Protein AF-A0AB35B7F0-F1 (afdb_monomer)

Secondary structure (DSSP, 8-state):
-PPPPPPHHHHHHHHHHGGGS-EEEEEEEEEE-TTSPEEEEEEEEEEETTTEEEEEETTEEEEEEETTEEEEEETTEEEEE-TT----GGG-S--GGGSSSSTTSHHHHH---PPPEEEEEEEETTEEEEEEEE--STTPPPEEEEEETTT--EEEEEEETTTEEEEEEEEEESPPPPGGGG---SPPPP--TT--S-HHHHHHHHHS-----S--TT---EEEEEEETTTTEEEEEE-STT--EEEEEETTS---HHHHHHTTT--EEEEEE-SSEEEEEEESSPPPHHHHHHHHHHH---

Radius of gyration: 20.49 Å; Cα contacts (8 Å, |Δi|>4): 599; chains: 1; bounding box: 50×52×57 Å

Solvent-accessible surface area (backbone atoms only — not comparable to full-atom values): 16906 Å² total; per-residue (Å²): 130,82,82,84,80,79,55,68,68,57,49,52,52,33,15,43,58,27,34,60,40,24,36,35,31,32,35,41,39,40,35,52,44,94,91,66,47,77,49,70,53,55,34,43,40,39,37,29,50,71,64,24,29,31,33,25,45,92,91,38,75,26,37,35,18,46,67,84,46,24,36,36,38,54,99,84,37,40,25,69,48,61,67,85,63,78,86,43,81,65,44,58,96,71,48,76,66,36,37,30,27,53,95,61,12,49,64,64,59,58,72,55,98,44,76,67,42,76,80,50,74,51,72,51,55,91,37,53,20,40,33,34,37,39,44,75,54,93,90,44,59,48,31,37,37,24,30,30,71,89,50,25,25,49,41,32,39,34,28,57,79,75,33,36,36,36,38,45,32,78,59,46,71,72,59,86,72,64,72,71,72,41,56,80,91,66,87,64,37,84,59,64,88,80,68,68,68,57,70,64,60,52,48,54,61,66,67,46,90,75,80,55,59,74,47,52,100,75,48,85,42,73,44,80,74,50,66,38,83,91,72,64,29,37,28,29,35,31,65,34,84,74,56,30,35,42,36,36,31,45,72,91,63,75,83,54,75,76,47,67,64,68,46,46,82,34,82,31,71,53,73,52,71,64,101,61,35,34,37,36,42,30,23,57,59,83,75,56,68,70,57,52,51,50,30,54,57,42,36,64,71,133

Structure (mmCIF, N/CA/C/O backbone):
data_AF-A0AB35B7F0-F1
#
_entry.id   AF-A0AB35B7F0-F1
#
loop_
_atom_site.group_PDB
_atom_site.id
_atom_site.type_symbol
_atom_site.label_atom_id
_atom_site.label_alt_id
_atom_site.label_comp_id
_atom_site.label_asym_id
_atom_site.label_entity_id
_atom_site.label_seq_id
_atom_site.pdbx_PDB_ins_code
_atom_site.Cartn_x
_atom_site.Cartn_y
_atom_site.Cartn_z
_atom_site.occupancy
_atom_site.B_iso_or_equiv
_atom_site.auth_seq_id
_atom_site.auth_comp_id
_atom_site.auth_asym_id
_atom_site.auth_atom_id
_atom_site.pdbx_PDB_model_num
ATOM 1 N N . MET A 1 1 ? -19.574 27.292 10.081 1.00 41.78 1 MET A N 1
ATOM 2 C CA . MET A 1 1 ? -18.160 27.454 9.684 1.00 41.78 1 MET A CA 1
ATOM 3 C C . MET A 1 1 ? -18.002 26.814 8.323 1.00 41.78 1 MET A C 1
ATOM 5 O O . MET A 1 1 ? -18.550 25.731 8.144 1.00 41.78 1 MET A O 1
ATOM 9 N N . ALA A 1 2 ? -17.344 27.477 7.371 1.00 49.06 2 ALA A N 1
ATOM 10 C CA . ALA A 1 2 ? -16.958 26.808 6.132 1.00 49.06 2 ALA A CA 1
ATOM 11 C C . ALA A 1 2 ? -16.026 25.628 6.480 1.00 49.06 2 ALA A C 1
ATOM 13 O O . ALA A 1 2 ? -15.247 25.760 7.428 1.00 49.06 2 ALA A O 1
ATOM 14 N N . PRO A 1 3 ? -16.144 24.472 5.808 1.00 58.72 3 PRO A N 1
ATOM 15 C CA . PRO A 1 3 ? -15.220 23.368 6.029 1.00 58.72 3 PRO A CA 1
ATOM 16 C C . PRO A 1 3 ? -13.801 23.827 5.676 1.00 58.72 3 PRO A C 1
ATOM 18 O O . PRO A 1 3 ? -13.590 24.424 4.625 1.00 58.72 3 PRO A O 1
ATOM 21 N N . HIS A 1 4 ? -12.853 23.588 6.580 1.00 77.19 4 HIS A N 1
ATOM 22 C CA . HIS A 1 4 ? -11.436 23.830 6.335 1.00 77.19 4 HIS A CA 1
ATOM 23 C C . HIS A 1 4 ? -10.959 22.891 5.218 1.00 77.19 4 HIS A C 1
ATOM 25 O O . HIS A 1 4 ? -11.109 21.669 5.332 1.00 77.19 4 HIS A O 1
ATOM 31 N N . GLU A 1 5 ? -10.419 23.449 4.138 1.00 82.00 5 GLU A N 1
ATOM 32 C CA . GLU A 1 5 ? -9.714 22.680 3.112 1.00 82.00 5 GLU A CA 1
ATOM 33 C C . GLU A 1 5 ? -8.256 22.517 3.559 1.00 82.00 5 GLU A C 1
ATOM 35 O O . GLU A 1 5 ? -7.593 23.529 3.786 1.00 82.00 5 GLU A O 1
ATOM 40 N N . PRO A 1 6 ? -7.768 21.280 3.767 1.00 83.62 6 PRO A N 1
ATOM 41 C CA . PRO A 1 6 ? -6.428 21.062 4.283 1.00 83.62 6 PRO A CA 1
ATOM 42 C C . PRO A 1 6 ? -5.386 21.319 3.198 1.00 83.62 6 PRO A C 1
ATOM 44 O O . PRO A 1 6 ? -5.609 21.031 2.018 1.00 83.62 6 PRO A O 1
ATOM 47 N N . ILE A 1 7 ? -4.219 21.806 3.608 1.00 87.69 7 ILE A N 1
ATOM 48 C CA . ILE A 1 7 ? -3.049 21.856 2.726 1.00 87.69 7 ILE A CA 1
ATOM 49 C C . ILE A 1 7 ? -2.336 20.497 2.702 1.00 87.69 7 ILE A C 1
ATOM 51 O O . ILE A 1 7 ? -2.536 19.652 3.575 1.00 87.69 7 ILE A O 1
ATOM 55 N N . TRP A 1 8 ? -1.467 20.278 1.710 1.00 86.50 8 TRP A N 1
ATOM 56 C CA . TRP A 1 8 ? -0.786 18.987 1.545 1.00 86.50 8 TRP A CA 1
ATOM 57 C C . TRP A 1 8 ? -0.002 18.548 2.780 1.00 86.50 8 TRP A C 1
ATOM 59 O O . TRP A 1 8 ? -0.116 17.402 3.201 1.00 86.50 8 TRP A O 1
ATOM 69 N N . GLN A 1 9 ? 0.742 19.477 3.384 1.00 87.38 9 GLN A N 1
ATOM 70 C CA . GLN A 1 9 ? 1.538 19.190 4.572 1.00 87.38 9 GLN A CA 1
ATOM 71 C C . GLN A 1 9 ? 0.662 18.698 5.731 1.00 87.38 9 GLN A C 1
ATOM 73 O O . GLN A 1 9 ? 1.008 17.721 6.382 1.00 87.38 9 GLN A O 1
ATOM 78 N N . GLU A 1 10 ? -0.510 19.305 5.941 1.00 89.81 10 GLU A N 1
ATOM 79 C CA . GLU A 1 10 ? -1.449 18.872 6.983 1.00 89.81 10 GLU A CA 1
ATOM 80 C C . GLU A 1 10 ? -1.976 17.458 6.718 1.00 89.81 10 GLU A C 1
ATOM 82 O O . GLU A 1 10 ? -2.075 16.655 7.643 1.00 89.81 10 GLU A O 1
ATOM 87 N N . LEU A 1 11 ? -2.275 17.125 5.456 1.00 90.62 11 LEU A N 1
ATOM 88 C CA . LEU A 1 11 ? -2.676 15.768 5.075 1.00 90.62 11 LEU A CA 1
ATOM 89 C C . LEU A 1 11 ? -1.554 14.758 5.322 1.00 90.62 11 LEU A C 1
ATOM 91 O O . LEU A 1 11 ? -1.825 13.668 5.820 1.00 90.62 11 LEU A O 1
ATOM 95 N N . GLN A 1 12 ? -0.308 15.106 4.998 1.00 89.31 12 GLN A N 1
ATOM 96 C CA . GLN A 1 12 ? 0.852 14.247 5.238 1.00 89.31 12 GLN A CA 1
ATOM 97 C C . GLN A 1 12 ? 1.106 14.038 6.733 1.00 89.31 12 GLN A C 1
ATOM 99 O O . GLN A 1 12 ? 1.345 12.905 7.146 1.00 89.31 12 GLN A O 1
ATOM 104 N N . ASP A 1 13 ? 1.010 15.095 7.540 1.00 90.88 13 ASP A N 1
ATOM 105 C CA . ASP A 1 13 ? 1.229 15.038 8.985 1.00 90.88 13 ASP A CA 1
ATOM 106 C C . ASP A 1 13 ? 0.137 14.211 9.678 1.00 90.88 13 ASP A C 1
ATOM 108 O O . ASP A 1 13 ? 0.442 13.306 10.461 1.00 90.88 13 ASP A O 1
ATOM 112 N N . LEU A 1 14 ? -1.137 14.453 9.338 1.00 93.44 14 LEU A N 1
ATOM 113 C CA . LEU A 1 14 ? -2.266 13.663 9.838 1.00 93.44 14 LEU A CA 1
ATOM 114 C C . LEU A 1 14 ? -2.149 12.201 9.404 1.00 93.44 14 LEU A C 1
ATOM 116 O O . LEU A 1 14 ? -2.300 11.291 10.218 1.00 93.44 14 LEU A O 1
ATOM 120 N N . HIS A 1 15 ? -1.834 11.963 8.131 1.00 94.62 15 HIS A N 1
ATOM 121 C CA . HIS A 1 15 ? -1.635 10.612 7.631 1.00 94.62 15 HIS A CA 1
ATOM 122 C C . HIS A 1 15 ? -0.479 9.912 8.341 1.00 94.62 15 HIS A C 1
ATOM 124 O O . HIS A 1 15 ? -0.624 8.755 8.725 1.00 94.62 15 HIS A O 1
ATOM 130 N N . GLY A 1 16 ? 0.638 10.600 8.576 1.00 92.19 16 GLY A N 1
ATOM 131 C CA . GLY A 1 16 ? 1.759 10.090 9.360 1.00 92.19 16 GLY A CA 1
ATOM 132 C C . GLY A 1 16 ? 1.330 9.669 10.764 1.00 92.19 16 GLY A C 1
ATOM 133 O O . GLY A 1 16 ? 1.601 8.541 11.161 1.00 92.19 16 GLY A O 1
ATOM 134 N N . ALA A 1 17 ? 0.581 10.522 11.469 1.00 94.12 17 ALA A N 1
ATOM 135 C CA . ALA A 1 17 ? 0.076 10.241 12.816 1.00 94.12 17 ALA A CA 1
ATOM 136 C C . ALA A 1 17 ? -0.875 9.032 12.882 1.00 94.12 17 ALA A C 1
ATOM 138 O O . ALA A 1 17 ? -1.002 8.399 13.933 1.00 94.12 17 ALA A O 1
ATOM 139 N N . SER A 1 18 ? -1.517 8.667 11.766 1.00 95.38 18 SER A N 1
ATOM 140 C CA . SER A 1 18 ? -2.408 7.505 11.721 1.00 95.38 18 SER A CA 1
ATOM 141 C C . SER A 1 18 ? -1.703 6.165 12.001 1.00 95.38 18 SER A C 1
ATOM 143 O O . SER A 1 18 ? -2.372 5.202 12.376 1.00 95.38 18 SER A O 1
ATOM 145 N N . SER A 1 19 ? -0.364 6.095 11.913 1.00 93.00 19 SER A N 1
ATOM 146 C CA . SER A 1 19 ? 0.419 4.893 12.262 1.00 93.00 19 SER A CA 1
ATOM 147 C C . SER A 1 19 ? 0.311 4.479 13.732 1.00 93.00 19 SER A C 1
ATOM 149 O O . SER A 1 19 ? 0.623 3.341 14.068 1.00 93.00 19 SER A O 1
ATOM 151 N N . GLU A 1 20 ? -0.150 5.374 14.605 1.00 94.06 20 GLU A N 1
ATOM 152 C CA . GLU A 1 20 ? -0.266 5.122 16.046 1.00 94.06 20 GLU A CA 1
ATOM 153 C C . GLU A 1 20 ? -1.691 4.752 16.477 1.00 94.06 20 GLU A C 1
ATOM 155 O O . GLU A 1 20 ? -1.998 4.655 17.665 1.00 94.06 20 GLU A O 1
ATOM 160 N N . LEU A 1 21 ? -2.599 4.550 15.524 1.00 95.25 21 LEU A N 1
ATOM 161 C CA . LEU A 1 21 ? -3.995 4.250 15.817 1.00 95.25 21 LEU A CA 1
ATOM 162 C C . LEU A 1 21 ? -4.229 2.752 15.973 1.00 95.25 21 LEU A C 1
ATOM 164 O O . LEU A 1 21 ? -3.723 1.941 15.202 1.00 95.25 21 LEU A O 1
ATOM 168 N N . TYR A 1 22 ? -5.114 2.377 16.895 1.00 97.31 22 TYR A N 1
ATOM 169 C CA . TYR A 1 22 ? -5.779 1.082 16.790 1.00 97.31 22 TYR A CA 1
ATOM 170 C C . TYR A 1 22 ? -6.859 1.159 15.717 1.00 97.31 22 TYR A C 1
ATOM 172 O O . TYR A 1 22 ? -7.750 2.008 15.799 1.00 97.31 22 TYR A O 1
ATOM 180 N N . VAL A 1 23 ? -6.782 0.286 14.715 1.00 97.19 23 VAL A N 1
ATOM 181 C CA . VAL A 1 23 ? -7.745 0.241 13.610 1.00 97.19 23 VAL A CA 1
ATOM 182 C C . VAL A 1 23 ? -8.092 -1.204 13.306 1.00 97.19 23 VAL A C 1
ATOM 184 O O . VAL A 1 23 ? -7.214 -2.053 13.204 1.00 97.19 23 VAL A O 1
ATOM 187 N N . SER A 1 24 ? -9.371 -1.502 13.128 1.00 97.88 24 SER A N 1
ATOM 188 C CA . SER A 1 24 ? -9.808 -2.776 12.563 1.00 97.88 24 SER A CA 1
ATOM 189 C C . SER A 1 24 ? -10.882 -2.544 11.521 1.00 97.88 24 SER A C 1
ATOM 191 O O . SER A 1 24 ? -11.630 -1.571 11.608 1.00 97.88 24 SER A O 1
ATOM 193 N N . GLY A 1 25 ? -10.955 -3.415 10.526 1.00 97.44 25 GLY A N 1
ATOM 194 C CA . GLY A 1 25 ? -11.984 -3.294 9.512 1.00 97.44 25 GLY A CA 1
ATOM 195 C C . GLY A 1 25 ? -11.787 -4.219 8.334 1.00 97.44 25 GLY A C 1
ATOM 196 O O . GLY A 1 25 ? -11.069 -5.223 8.389 1.00 97.44 25 GLY A O 1
ATOM 197 N N . VAL A 1 26 ? -12.470 -3.848 7.263 1.00 98.12 26 VAL A N 1
ATOM 198 C CA . VAL A 1 26 ? -12.525 -4.569 6.004 1.00 98.12 26 VAL A CA 1
ATOM 199 C C . VAL A 1 26 ? -12.031 -3.647 4.894 1.00 98.12 26 VAL A C 1
ATOM 201 O O . VAL A 1 26 ? -12.305 -2.452 4.910 1.00 98.12 26 VAL A O 1
ATOM 204 N N . MET A 1 27 ? -11.298 -4.176 3.921 1.00 98.12 27 MET A N 1
ATOM 205 C CA . MET A 1 27 ? -10.910 -3.431 2.725 1.00 98.12 27 MET A CA 1
ATOM 206 C C . MET A 1 27 ? -11.256 -4.245 1.489 1.00 98.12 27 MET A C 1
ATOM 208 O O . MET A 1 27 ? -10.696 -5.322 1.278 1.00 98.12 27 MET A O 1
ATOM 212 N N . ASP A 1 28 ? -12.134 -3.706 0.654 1.00 97.38 28 ASP A N 1
ATOM 213 C CA . ASP A 1 28 ? -12.380 -4.266 -0.668 1.00 97.38 28 ASP A CA 1
ATOM 214 C C . ASP A 1 28 ? -11.381 -3.699 -1.664 1.00 97.38 28 ASP A C 1
ATOM 216 O O . ASP A 1 28 ? -10.969 -2.540 -1.560 1.00 97.38 28 ASP A O 1
ATOM 220 N N . HIS A 1 29 ? -11.009 -4.511 -2.646 1.00 93.12 29 HIS A N 1
ATOM 221 C CA . HIS A 1 29 ? -10.190 -4.081 -3.766 1.00 93.12 29 HIS A CA 1
ATOM 222 C C . HIS A 1 29 ? -10.680 -4.673 -5.082 1.00 93.12 29 HIS A C 1
ATOM 224 O O . HIS A 1 29 ? -11.267 -5.754 -5.125 1.00 93.12 29 HIS A O 1
ATOM 230 N N . GLN A 1 30 ? -10.380 -3.949 -6.151 1.00 90.69 30 GLN A N 1
ATOM 231 C CA . GLN A 1 30 ? -10.566 -4.351 -7.533 1.00 90.69 30 GLN A CA 1
ATOM 232 C C . GLN A 1 30 ? -9.320 -3.963 -8.318 1.00 90.69 30 GLN A C 1
ATOM 234 O O . GLN A 1 30 ? -8.850 -2.828 -8.229 1.00 90.69 30 GLN A O 1
ATOM 239 N N . TYR A 1 31 ? -8.793 -4.906 -9.085 1.00 84.19 31 TYR A N 1
ATOM 240 C CA . TYR A 1 31 ? -7.620 -4.737 -9.919 1.00 84.19 31 TYR A CA 1
ATOM 241 C C . TYR A 1 31 ? -7.852 -5.352 -11.297 1.00 84.19 31 TYR A C 1
ATOM 243 O O . TYR A 1 31 ? -8.148 -6.537 -11.424 1.00 84.19 31 TYR A O 1
ATOM 251 N N . ILE A 1 32 ? -7.690 -4.551 -12.344 1.00 76.56 32 ILE A N 1
ATOM 252 C CA . ILE A 1 32 ? -7.753 -5.018 -13.727 1.00 76.56 32 ILE A CA 1
ATOM 253 C C . ILE A 1 32 ? -6.364 -5.524 -14.123 1.00 76.56 32 ILE A C 1
ATOM 255 O O . ILE A 1 32 ? -5.412 -4.747 -14.249 1.00 76.56 32 ILE A O 1
ATOM 259 N N . ARG A 1 33 ? -6.255 -6.836 -14.331 1.00 68.00 33 ARG A N 1
ATOM 260 C CA . ARG A 1 33 ? -5.037 -7.508 -14.792 1.00 68.00 33 ARG A CA 1
ATOM 261 C C . ARG A 1 33 ? -4.731 -7.155 -16.250 1.00 68.00 33 ARG A C 1
ATOM 263 O O . ARG A 1 33 ? -5.545 -6.569 -16.964 1.00 68.00 33 ARG A O 1
ATOM 270 N N . HIS A 1 34 ? -3.531 -7.506 -16.707 1.00 58.91 34 HIS A N 1
ATOM 271 C CA . HIS A 1 34 ? -3.097 -7.209 -18.074 1.00 58.91 34 HIS A CA 1
ATOM 272 C C . HIS A 1 34 ? -3.967 -7.904 -19.139 1.00 58.91 34 HIS A C 1
ATOM 274 O O . HIS A 1 34 ? -4.340 -7.286 -20.135 1.00 58.91 34 HIS A O 1
ATOM 280 N N . ASP A 1 35 ? -4.386 -9.145 -18.881 1.00 66.19 35 ASP A N 1
ATOM 281 C CA . ASP A 1 35 ? -5.336 -9.909 -19.707 1.00 66.19 35 ASP A CA 1
ATOM 282 C C . ASP A 1 35 ? -6.781 -9.366 -19.651 1.00 66.19 35 ASP A C 1
ATOM 284 O O . ASP A 1 35 ? -7.697 -9.960 -20.219 1.00 66.19 35 ASP A O 1
ATOM 288 N N . ARG A 1 36 ? -6.983 -8.220 -18.983 1.00 73.06 36 ARG A N 1
ATOM 289 C CA . ARG A 1 36 ? -8.268 -7.562 -18.713 1.00 73.06 36 ARG A CA 1
ATOM 290 C C . ARG A 1 36 ? -9.205 -8.364 -17.818 1.00 73.06 36 ARG A C 1
ATOM 292 O O . ARG A 1 36 ? -10.363 -7.973 -17.667 1.00 73.06 36 ARG A O 1
ATOM 299 N N . SER A 1 37 ? -8.729 -9.446 -17.207 1.00 72.56 37 SER A N 1
ATOM 300 C CA . SER A 1 37 ? -9.479 -10.108 -16.151 1.00 72.56 37 SER A CA 1
ATOM 301 C C . SER A 1 37 ? -9.502 -9.235 -14.895 1.00 72.56 37 SER A C 1
ATOM 303 O O . SER A 1 37 ? -8.597 -8.435 -14.633 1.00 72.56 37 SER A O 1
ATOM 305 N N . LEU A 1 38 ? -10.586 -9.356 -14.136 1.00 81.38 38 LEU A N 1
ATOM 306 C CA . LEU A 1 38 ? -10.773 -8.642 -12.883 1.00 81.38 38 LEU A CA 1
ATOM 307 C C . LEU A 1 38 ? -10.299 -9.529 -11.729 1.00 81.38 38 LEU A C 1
ATOM 309 O O . LEU A 1 38 ? -10.799 -10.637 -11.554 1.00 81.38 38 LEU A O 1
ATOM 313 N N . ASP A 1 39 ? -9.351 -9.029 -10.941 1.00 79.81 39 ASP A N 1
ATOM 314 C CA . ASP A 1 39 ? -9.034 -9.546 -9.612 1.00 79.81 39 ASP A CA 1
ATOM 315 C C . ASP A 1 39 ? -9.745 -8.687 -8.580 1.00 79.81 39 ASP A C 1
ATOM 317 O O . ASP A 1 39 ? -9.474 -7.493 -8.455 1.00 79.81 39 ASP A O 1
ATOM 321 N N . GLU A 1 40 ? -10.666 -9.289 -7.848 1.00 89.12 40 GLU A N 1
ATOM 322 C CA . GLU A 1 40 ? -11.359 -8.626 -6.762 1.00 89.12 40 GLU A CA 1
ATOM 323 C C . GLU A 1 40 ? -11.288 -9.461 -5.494 1.00 89.12 40 GLU A C 1
ATOM 325 O O . GLU A 1 40 ? -11.163 -10.692 -5.504 1.00 89.12 40 GLU A O 1
ATOM 330 N N . GLY A 1 41 ? -11.356 -8.778 -4.363 1.00 91.12 41 GLY A N 1
ATOM 331 C CA . GLY A 1 41 ? -11.363 -9.465 -3.094 1.00 91.12 41 GLY A CA 1
ATOM 332 C C . GLY A 1 41 ? -11.451 -8.536 -1.909 1.00 91.12 41 GLY A C 1
ATOM 333 O O . GLY A 1 41 ? -11.438 -7.310 -2.017 1.00 91.12 41 GLY A O 1
ATOM 334 N N . THR A 1 42 ? -11.483 -9.176 -0.752 1.00 96.81 42 THR A N 1
ATOM 335 C CA . THR A 1 42 ? -11.708 -8.517 0.522 1.00 96.81 42 THR A CA 1
ATOM 336 C C . THR A 1 42 ? -10.621 -8.923 1.502 1.00 96.81 42 THR A C 1
ATOM 338 O O . THR A 1 42 ? -10.309 -10.108 1.654 1.00 96.81 42 THR A O 1
ATOM 341 N N . TRP A 1 43 ? -10.067 -7.927 2.179 1.00 97.69 43 TRP A N 1
ATOM 342 C CA . TRP A 1 43 ? -9.159 -8.087 3.303 1.00 97.69 43 TRP A CA 1
ATOM 343 C C . TRP A 1 43 ? -9.904 -7.819 4.598 1.00 97.69 43 TRP A C 1
ATOM 345 O O . TRP A 1 43 ? -10.652 -6.848 4.679 1.00 97.69 43 TRP A O 1
ATOM 355 N N . THR A 1 44 ? -9.650 -8.616 5.626 1.00 98.19 44 THR A N 1
ATOM 356 C CA . THR A 1 44 ? -9.922 -8.230 7.013 1.00 98.19 44 THR A CA 1
ATOM 357 C C . THR A 1 44 ? -8.601 -7.852 7.657 1.00 98.19 44 THR A C 1
ATOM 359 O O . THR A 1 44 ? -7.565 -8.465 7.384 1.00 98.19 44 THR A O 1
ATOM 362 N N . PHE A 1 45 ? -8.600 -6.813 8.484 1.00 97.62 45 PHE A N 1
ATOM 363 C CA . PHE A 1 45 ? -7.367 -6.375 9.116 1.00 97.62 45 PHE A CA 1
ATOM 364 C C . PHE A 1 45 ? -7.569 -5.818 10.514 1.00 97.62 45 PHE A C 1
ATOM 366 O O . PHE A 1 45 ? -8.640 -5.338 10.889 1.00 97.62 45 PHE A O 1
ATOM 373 N N . GLN A 1 46 ? -6.479 -5.883 11.265 1.00 97.75 46 GLN A N 1
ATOM 374 C CA . GLN A 1 46 ? -6.282 -5.241 12.547 1.00 97.75 46 GLN A CA 1
ATOM 375 C C . GLN A 1 46 ? -4.903 -4.590 12.544 1.00 97.75 46 GLN A C 1
ATOM 377 O O . GLN A 1 46 ? -3.922 -5.165 12.065 1.00 97.75 46 GLN A O 1
ATOM 382 N N . HIS A 1 47 ? -4.847 -3.397 13.102 1.00 96.56 47 HIS A N 1
ATOM 383 C CA . HIS A 1 47 ? -3.668 -2.576 13.242 1.00 96.56 47 HIS A CA 1
ATOM 384 C C . HIS A 1 47 ? -3.617 -2.010 14.657 1.00 96.56 47 HIS A C 1
ATOM 386 O O . HIS A 1 47 ? -4.651 -1.672 15.238 1.00 96.56 47 HIS A O 1
ATOM 392 N N . GLY A 1 48 ? -2.413 -1.886 15.194 1.00 95.12 48 GLY A N 1
ATOM 393 C CA . GLY A 1 48 ? -2.156 -1.122 16.401 1.00 95.12 48 GLY A CA 1
ATOM 394 C C . GLY A 1 48 ? -0.797 -0.423 16.344 1.00 95.12 48 GLY A C 1
ATOM 395 O O . GLY A 1 48 ? 0.005 -0.729 15.458 1.00 95.12 48 GLY A O 1
ATOM 396 N N . PRO A 1 49 ? -0.522 0.456 17.328 1.00 92.38 49 PRO A N 1
ATOM 397 C CA . PRO A 1 49 ? 0.764 1.131 17.496 1.00 92.38 49 PRO A CA 1
ATOM 398 C C . PRO A 1 49 ? 1.973 0.200 17.371 1.00 92.38 49 PRO A C 1
ATOM 400 O O . PRO A 1 49 ? 1.853 -1.013 17.589 1.00 92.38 49 PRO A O 1
ATOM 403 N N . ASP A 1 50 ? 3.138 0.782 17.080 1.00 88.12 50 ASP A N 1
ATOM 404 C CA . ASP A 1 50 ? 4.409 0.073 16.867 1.00 88.12 50 ASP A CA 1
ATOM 405 C C . ASP A 1 50 ? 4.387 -0.886 15.663 1.00 88.12 50 ASP A C 1
ATOM 407 O O . ASP A 1 50 ? 5.040 -1.935 15.649 1.00 88.12 50 ASP A O 1
ATOM 411 N N . SER A 1 51 ? 3.632 -0.521 14.617 1.00 85.06 51 SER A N 1
ATOM 412 C CA . SER A 1 51 ? 3.467 -1.325 13.398 1.00 85.06 51 SER A CA 1
ATOM 413 C C . SER A 1 51 ? 2.956 -2.744 13.678 1.00 85.06 51 SER A C 1
ATOM 415 O O . SER A 1 51 ? 3.411 -3.711 13.054 1.00 85.06 51 SER A O 1
ATOM 417 N N . ARG A 1 52 ? 2.021 -2.894 14.622 1.00 93.44 52 ARG A N 1
ATOM 418 C CA . ARG A 1 52 ? 1.339 -4.170 14.855 1.00 93.44 52 ARG A CA 1
ATOM 419 C C . ARG A 1 52 ? 0.296 -4.385 13.778 1.00 93.44 52 ARG A C 1
ATOM 421 O O . ARG A 1 52 ? -0.563 -3.536 13.569 1.00 93.44 52 ARG A O 1
ATOM 428 N N . TRP A 1 53 ? 0.364 -5.526 13.103 1.00 95.06 53 TRP A N 1
ATOM 429 C CA . TRP A 1 53 ? -0.519 -5.839 11.987 1.00 95.06 53 TRP A CA 1
ATOM 430 C C . TRP A 1 53 ? -0.994 -7.277 12.033 1.00 95.06 53 TRP A C 1
ATOM 432 O O . TRP A 1 53 ? -0.224 -8.198 12.295 1.00 95.06 53 TRP A O 1
ATOM 442 N N . ARG A 1 54 ? -2.257 -7.465 11.679 1.00 97.19 54 ARG A N 1
ATOM 443 C CA . ARG A 1 54 ? -2.832 -8.743 11.282 1.00 97.19 54 ARG A CA 1
ATOM 444 C C . ARG A 1 54 ? -3.679 -8.491 10.049 1.00 97.19 54 ARG A C 1
ATOM 446 O O . ARG A 1 54 ? -4.590 -7.672 10.091 1.00 97.19 54 ARG A O 1
ATOM 453 N N . ILE A 1 55 ? -3.372 -9.175 8.957 1.00 96.88 55 ILE A N 1
ATOM 454 C CA . ILE A 1 55 ? -4.123 -9.087 7.706 1.00 96.88 55 ILE A CA 1
ATOM 455 C C . ILE A 1 55 ? -4.532 -10.490 7.305 1.00 96.88 55 ILE A C 1
ATOM 457 O O . ILE A 1 55 ? -3.704 -11.403 7.273 1.00 96.88 55 ILE A O 1
ATOM 461 N N . GLU A 1 56 ? -5.801 -10.653 6.965 1.00 97.50 56 GLU A N 1
ATOM 462 C CA . GLU A 1 56 ? -6.364 -11.911 6.508 1.00 97.50 56 GLU A CA 1
ATOM 463 C C . GLU A 1 56 ? -7.107 -11.727 5.184 1.00 97.50 56 GLU A C 1
ATOM 465 O O . GLU A 1 56 ? -7.624 -10.656 4.864 1.00 97.50 56 GLU A O 1
ATOM 470 N N . ARG A 1 57 ? -7.171 -12.814 4.418 1.00 92.75 57 ARG A N 1
ATOM 471 C CA . ARG A 1 57 ? -7.982 -12.945 3.205 1.00 92.75 57 ARG A CA 1
ATOM 472 C C . ARG A 1 57 ? -8.662 -14.298 3.263 1.00 92.75 57 ARG A C 1
ATOM 474 O O . ARG A 1 57 ? -8.007 -15.298 3.563 1.00 92.75 57 ARG A O 1
ATOM 481 N N . SER A 1 58 ? -9.970 -14.320 3.023 1.00 89.56 58 SER A N 1
ATOM 482 C CA . SER A 1 58 ? -10.787 -15.542 3.078 1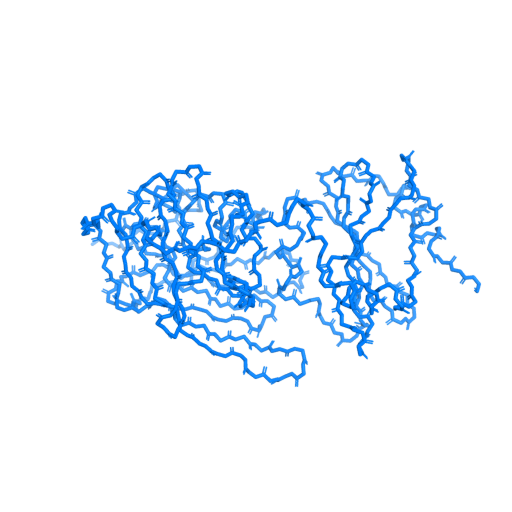.00 89.56 58 SER A CA 1
ATOM 483 C C . SER A 1 58 ? -10.640 -16.325 4.397 1.00 89.56 58 SE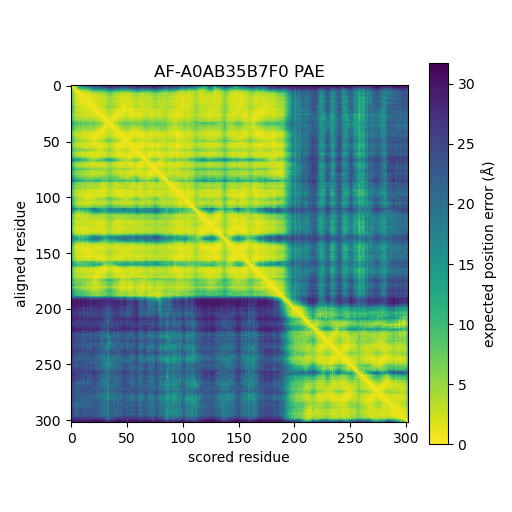R A C 1
ATOM 485 O O . SER A 1 58 ? -10.569 -17.551 4.393 1.00 89.56 58 SER A O 1
ATOM 487 N N . GLY A 1 59 ? -10.548 -15.612 5.529 1.00 90.44 59 GLY A N 1
ATOM 488 C CA . GLY A 1 59 ? -10.411 -16.197 6.873 1.00 90.44 59 GLY A CA 1
ATOM 489 C C . GLY A 1 59 ? -9.029 -16.780 7.198 1.00 90.44 59 GLY A C 1
ATOM 490 O O . GLY A 1 59 ? -8.851 -17.396 8.246 1.00 90.44 59 GLY A O 1
ATOM 491 N N . LEU A 1 60 ? -8.044 -16.610 6.312 1.00 93.88 60 LEU A N 1
ATOM 492 C CA . LEU A 1 60 ? -6.671 -17.062 6.518 1.00 93.88 60 LEU A CA 1
ATOM 493 C C . LEU A 1 60 ? -5.748 -15.869 6.736 1.00 93.88 60 LEU A C 1
ATOM 495 O O . LEU A 1 60 ? -5.709 -14.961 5.905 1.00 93.88 60 LEU A O 1
ATOM 499 N N . VAL A 1 61 ? -4.943 -15.912 7.801 1.00 96.00 61 VAL A N 1
ATOM 500 C CA . VAL A 1 61 ? -3.891 -14.914 8.063 1.00 96.00 61 VAL A CA 1
ATOM 501 C C . VAL A 1 61 ? -2.890 -14.926 6.918 1.00 96.00 61 VAL A C 1
ATOM 503 O O . VAL A 1 61 ? -2.272 -15.959 6.667 1.00 96.00 61 VAL A O 1
ATOM 506 N N . GLN A 1 62 ? -2.742 -13.795 6.239 1.00 91.44 62 GLN A N 1
ATOM 507 C CA . GLN A 1 62 ? -1.805 -13.583 5.135 1.00 91.44 62 GLN A CA 1
ATOM 508 C C . GLN A 1 62 ? -0.535 -12.884 5.609 1.00 91.44 62 GLN A C 1
ATOM 510 O O . GLN A 1 62 ? 0.552 -13.170 5.113 1.00 91.44 62 GLN A O 1
ATOM 515 N N . TYR A 1 63 ? -0.665 -11.998 6.596 1.00 93.38 63 TYR A N 1
ATOM 516 C CA . TYR A 1 63 ? 0.455 -11.273 7.174 1.00 93.38 63 TYR A CA 1
ATOM 517 C C . TYR A 1 63 ? 0.206 -10.963 8.643 1.00 93.38 63 TYR A C 1
ATOM 519 O O . TYR A 1 63 ? -0.915 -10.645 9.048 1.00 93.38 63 TYR A O 1
ATOM 527 N N . LEU A 1 64 ? 1.269 -11.056 9.428 1.00 94.62 64 LEU A N 1
ATOM 528 C CA . LEU A 1 64 ? 1.276 -10.756 10.845 1.00 94.62 64 LEU A CA 1
ATOM 529 C C . LEU A 1 64 ? 2.561 -10.005 11.182 1.00 94.62 64 LEU A C 1
ATOM 531 O O . LEU A 1 64 ? 3.641 -10.426 10.774 1.00 94.62 64 LEU A O 1
ATOM 535 N N . ARG A 1 65 ? 2.465 -8.928 11.954 1.00 90.56 65 ARG A N 1
ATOM 536 C CA . ARG A 1 65 ? 3.626 -8.210 12.477 1.00 90.56 65 ARG A CA 1
ATOM 537 C C . ARG A 1 65 ? 3.405 -7.833 13.928 1.00 90.56 65 ARG A C 1
ATOM 539 O O . ARG A 1 65 ? 2.348 -7.316 14.283 1.00 90.56 65 ARG A O 1
ATOM 546 N N . HIS A 1 66 ? 4.438 -8.043 14.731 1.00 88.06 66 HIS A N 1
ATOM 547 C CA . HIS A 1 66 ? 4.505 -7.584 16.106 1.00 88.06 66 HIS A CA 1
ATOM 548 C C . HIS A 1 66 ? 5.944 -7.161 16.424 1.00 88.06 66 HIS A C 1
ATOM 550 O O . HIS A 1 66 ? 6.854 -7.991 16.493 1.00 88.06 66 HIS A O 1
ATOM 556 N N . GLY A 1 67 ? 6.163 -5.850 16.559 1.00 77.94 67 GLY A N 1
ATOM 557 C CA . GLY A 1 67 ? 7.495 -5.277 16.746 1.00 77.94 67 GLY A CA 1
ATOM 558 C C . GLY A 1 67 ? 8.441 -5.620 15.589 1.00 77.94 67 GLY A C 1
ATOM 559 O O . GLY A 1 67 ? 8.163 -5.314 14.425 1.00 77.94 67 GLY A O 1
ATOM 560 N N . ALA A 1 68 ? 9.564 -6.262 15.921 1.00 74.44 68 ALA A N 1
ATOM 561 C CA . ALA A 1 68 ? 10.598 -6.686 14.973 1.00 74.44 68 ALA A CA 1
ATOM 562 C C . ALA A 1 68 ? 10.343 -8.066 14.336 1.00 74.44 68 ALA A C 1
ATOM 564 O O . ALA A 1 68 ? 11.145 -8.518 13.524 1.00 74.44 68 ALA A O 1
ATOM 565 N N . ALA A 1 69 ? 9.259 -8.754 14.701 1.00 83.31 69 ALA A N 1
ATOM 566 C CA . ALA A 1 69 ? 8.882 -10.022 14.090 1.00 83.31 69 ALA A CA 1
ATOM 567 C C . ALA A 1 69 ? 7.787 -9.793 13.043 1.00 83.31 69 ALA A C 1
ATOM 569 O O . ALA A 1 69 ? 6.755 -9.186 13.341 1.00 83.31 69 ALA A O 1
ATOM 570 N N . ALA A 1 70 ? 7.993 -10.314 11.836 1.00 86.94 70 ALA A N 1
ATOM 571 C CA . ALA A 1 70 ? 6.986 -10.343 10.786 1.00 86.94 70 ALA A CA 1
ATOM 572 C C . ALA A 1 70 ? 6.877 -11.751 10.196 1.00 86.94 70 ALA A C 1
ATOM 574 O O . ALA A 1 70 ? 7.878 -12.437 9.980 1.00 86.94 70 ALA A O 1
ATOM 575 N N . LEU A 1 71 ? 5.645 -12.183 9.945 1.00 89.62 71 LEU A N 1
ATOM 576 C CA . LEU A 1 71 ? 5.320 -13.448 9.309 1.00 89.62 71 LEU A CA 1
ATOM 577 C C . LEU A 1 71 ? 4.420 -13.193 8.104 1.00 89.62 71 LEU A C 1
ATOM 579 O O . LEU A 1 71 ? 3.498 -12.380 8.170 1.00 89.62 71 LEU A O 1
ATOM 583 N N . ALA A 1 72 ? 4.629 -13.947 7.034 1.00 87.62 72 ALA A N 1
ATOM 584 C CA . ALA A 1 72 ? 3.785 -13.908 5.848 1.00 87.62 72 ALA A CA 1
ATOM 585 C C . ALA A 1 72 ? 3.398 -15.314 5.400 1.00 87.62 72 ALA A C 1
ATOM 587 O O . ALA A 1 72 ? 4.133 -16.274 5.646 1.00 87.62 72 ALA A O 1
ATOM 588 N N . ARG A 1 73 ? 2.247 -15.431 4.739 1.00 85.06 73 ARG A N 1
ATOM 589 C CA . ARG A 1 73 ? 1.791 -16.686 4.148 1.00 85.06 73 ARG A CA 1
ATOM 590 C C . ARG A 1 73 ? 2.483 -16.945 2.812 1.00 85.06 73 ARG A C 1
ATOM 592 O O . ARG A 1 73 ? 2.563 -16.066 1.962 1.00 85.06 73 ARG A O 1
ATOM 599 N N . PHE A 1 74 ? 2.910 -18.186 2.640 1.00 80.88 74 PHE A N 1
ATOM 600 C CA . PHE A 1 74 ? 3.370 -18.798 1.400 1.00 80.88 74 PHE A CA 1
ATOM 601 C C . PHE A 1 74 ? 2.596 -20.107 1.185 1.00 80.88 74 PHE A C 1
ATOM 603 O O . PHE A 1 74 ? 1.811 -20.517 2.048 1.00 80.88 74 PHE A O 1
ATOM 610 N N . ASP A 1 75 ? 2.824 -20.772 0.052 1.00 75.12 75 ASP A N 1
ATOM 611 C CA . ASP A 1 75 ? 2.112 -22.002 -0.325 1.00 75.12 75 ASP A CA 1
ATOM 612 C C . ASP A 1 75 ? 2.263 -23.136 0.703 1.00 75.12 75 ASP A C 1
ATOM 614 O O . ASP A 1 75 ? 1.348 -23.934 0.892 1.00 75.12 75 ASP A O 1
ATOM 618 N N . ASP A 1 76 ? 3.394 -23.189 1.409 1.00 75.94 76 ASP A N 1
ATOM 619 C CA . ASP A 1 76 ? 3.703 -24.207 2.417 1.00 75.94 76 ASP A CA 1
ATOM 620 C C . ASP A 1 76 ? 3.406 -23.773 3.864 1.00 75.94 76 ASP A C 1
ATOM 622 O O . ASP A 1 76 ? 3.610 -24.552 4.797 1.00 75.94 76 ASP A O 1
ATOM 626 N N . GLY A 1 77 ? 2.905 -22.551 4.075 1.00 83.69 77 GLY A N 1
ATOM 627 C CA . GLY A 1 77 ? 2.496 -22.055 5.389 1.00 83.69 77 GLY A CA 1
ATOM 628 C C . GLY A 1 77 ? 3.010 -20.658 5.734 1.00 83.69 77 GLY A C 1
ATOM 629 O O . GLY A 1 77 ? 3.395 -19.871 4.874 1.00 83.69 77 GLY A O 1
ATOM 630 N N . MET A 1 78 ? 2.964 -20.318 7.026 1.00 88.94 78 MET A N 1
ATOM 631 C CA . MET A 1 78 ? 3.485 -19.040 7.527 1.00 88.94 78 MET A CA 1
ATOM 632 C C . MET A 1 78 ? 5.002 -19.114 7.686 1.00 88.94 78 MET A C 1
ATOM 634 O O . MET A 1 78 ? 5.498 -20.016 8.360 1.00 88.94 78 MET A O 1
ATOM 638 N N . ARG A 1 79 ? 5.729 -18.140 7.140 1.00 84.12 79 ARG A N 1
ATOM 639 C CA . ARG A 1 79 ? 7.191 -18.029 7.248 1.00 84.12 79 ARG A CA 1
ATOM 640 C C . ARG A 1 79 ? 7.597 -16.693 7.847 1.00 84.12 79 ARG A C 1
ATOM 642 O O . ARG A 1 79 ? 6.890 -15.703 7.684 1.00 84.12 79 ARG A O 1
ATOM 649 N N . SER A 1 80 ? 8.765 -16.674 8.487 1.00 84.25 80 SER A N 1
ATOM 650 C CA . SER A 1 80 ? 9.410 -15.428 8.908 1.00 84.25 80 SER A CA 1
ATOM 651 C C . SER A 1 80 ? 9.887 -14.632 7.701 1.00 84.25 80 SER A C 1
ATOM 653 O O . SER A 1 80 ? 10.505 -15.200 6.795 1.00 84.25 80 SER A O 1
ATOM 655 N N . VAL A 1 81 ? 9.599 -13.334 7.713 1.00 74.44 81 VAL A N 1
ATOM 656 C CA . VAL A 1 81 ? 10.012 -12.354 6.704 1.00 74.44 81 VAL A CA 1
ATOM 657 C C . VAL A 1 81 ? 10.642 -11.149 7.395 1.00 74.44 81 VAL A C 1
ATOM 659 O O . VAL A 1 81 ? 10.389 -10.896 8.574 1.00 74.44 81 VAL A O 1
ATOM 662 N N . ALA A 1 82 ? 11.470 -10.399 6.671 1.00 70.69 82 ALA A N 1
ATOM 663 C CA . ALA A 1 82 ? 12.016 -9.160 7.209 1.00 70.69 82 ALA A CA 1
ATOM 664 C C . ALA A 1 82 ? 10.870 -8.145 7.442 1.00 70.69 82 ALA A C 1
ATOM 666 O O . ALA A 1 82 ? 10.014 -8.010 6.567 1.00 70.69 82 ALA A O 1
ATOM 667 N N . PRO A 1 83 ? 10.801 -7.428 8.579 1.00 68.31 83 PRO A N 1
ATOM 668 C CA . PRO A 1 83 ? 9.718 -6.472 8.859 1.00 68.31 83 PRO A CA 1
ATOM 669 C C . PRO A 1 83 ? 9.590 -5.32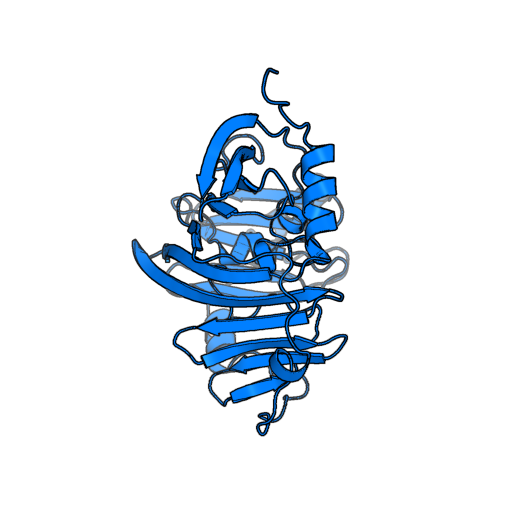8 7.847 1.00 68.31 83 PRO A C 1
ATOM 671 O O . PRO A 1 83 ? 8.505 -4.782 7.650 1.00 68.31 83 PRO A O 1
ATOM 674 N N . GLU A 1 84 ? 10.701 -4.956 7.219 1.00 64.81 84 GLU A N 1
ATOM 675 C CA . GLU A 1 84 ? 10.789 -3.992 6.125 1.00 64.81 84 GLU A CA 1
ATOM 676 C C . GLU A 1 84 ? 10.333 -4.570 4.776 1.00 64.81 84 GLU A C 1
ATOM 678 O O . GLU A 1 84 ? 10.071 -3.821 3.833 1.00 64.81 84 GLU A O 1
ATOM 683 N N . GLN A 1 85 ? 10.206 -5.897 4.666 1.00 61.78 85 GLN A N 1
ATOM 684 C CA . GLN A 1 85 ? 9.716 -6.563 3.468 1.00 61.78 85 GLN A CA 1
ATOM 685 C C . GLN A 1 85 ? 8.192 -6.449 3.392 1.00 61.78 85 GLN A C 1
ATOM 687 O O . GLN A 1 85 ? 7.435 -7.323 3.802 1.00 61.78 85 GLN A O 1
ATOM 692 N N . THR A 1 86 ? 7.737 -5.357 2.794 1.00 53.88 86 THR A N 1
ATOM 693 C CA . THR A 1 86 ? 6.315 -5.077 2.542 1.00 53.88 86 THR A CA 1
ATOM 694 C C . THR A 1 86 ? 5.799 -5.698 1.245 1.00 53.88 86 THR A C 1
ATOM 696 O O . THR A 1 86 ? 4.593 -5.759 1.008 1.00 53.88 86 THR A O 1
ATOM 699 N N . ARG A 1 87 ? 6.717 -6.162 0.390 1.00 57.56 87 ARG A N 1
ATOM 700 C CA . ARG A 1 87 ? 6.449 -6.687 -0.953 1.00 57.56 87 ARG A CA 1
ATOM 701 C C . ARG A 1 87 ? 6.298 -8.204 -0.893 1.00 57.56 87 ARG A C 1
ATOM 703 O O . ARG A 1 87 ? 7.256 -8.950 -1.097 1.00 57.56 87 ARG A O 1
ATOM 710 N N . LEU A 1 88 ? 5.090 -8.648 -0.563 1.00 65.00 88 LEU A N 1
ATOM 711 C CA . LEU A 1 88 ? 4.731 -10.057 -0.423 1.00 65.00 88 LEU A CA 1
ATOM 712 C C . LEU A 1 88 ? 3.607 -10.389 -1.401 1.00 65.00 88 LEU A C 1
ATOM 714 O O . LEU A 1 88 ? 2.617 -9.665 -1.461 1.00 65.00 88 LEU A O 1
ATOM 718 N N . VAL A 1 89 ? 3.735 -11.500 -2.134 1.00 64.44 89 VAL A N 1
ATOM 719 C CA . VAL A 1 89 ? 2.698 -11.965 -3.079 1.00 64.44 89 VAL A CA 1
ATOM 720 C C . VAL A 1 89 ? 1.353 -12.134 -2.371 1.00 64.44 89 VAL A C 1
ATOM 722 O O . VAL A 1 89 ? 0.322 -11.722 -2.893 1.00 64.44 89 VAL A O 1
ATOM 725 N N . ALA A 1 90 ? 1.381 -12.629 -1.131 1.00 70.19 90 ALA A N 1
ATOM 726 C CA . ALA A 1 90 ? 0.210 -12.772 -0.271 1.00 70.19 90 ALA A CA 1
ATOM 727 C C . ALA A 1 90 ? -0.497 -11.451 0.085 1.00 70.19 90 ALA A C 1
ATOM 729 O O . ALA A 1 90 ? -1.551 -11.496 0.708 1.00 70.19 90 ALA A O 1
ATOM 730 N N . LEU A 1 91 ? 0.065 -10.291 -0.274 1.00 78.50 91 LEU A N 1
ATOM 731 C CA . LEU A 1 91 ? -0.483 -8.953 -0.025 1.00 78.50 91 LEU A CA 1
ATOM 732 C C . LEU A 1 91 ? -0.800 -8.178 -1.315 1.00 78.50 91 LEU A C 1
ATOM 734 O O . LEU A 1 91 ? -1.149 -6.998 -1.257 1.00 78.50 91 LEU A O 1
ATOM 738 N N . LEU A 1 92 ? -0.675 -8.827 -2.475 1.00 75.06 92 LEU A N 1
ATOM 739 C CA . LEU A 1 92 ? -1.049 -8.259 -3.767 1.00 75.06 92 LEU A CA 1
ATOM 740 C C . LEU A 1 92 ? -2.566 -8.356 -4.010 1.00 75.06 92 LEU A C 1
ATOM 742 O O . LEU A 1 92 ? -3.225 -9.243 -3.457 1.00 75.06 92 LEU A O 1
ATOM 746 N N . PRO A 1 93 ? -3.126 -7.491 -4.877 1.00 71.94 93 PRO A N 1
ATOM 747 C CA . PRO A 1 93 ? -2.471 -6.376 -5.583 1.00 71.94 93 PRO A CA 1
ATOM 748 C C . PRO A 1 93 ? -2.331 -5.107 -4.724 1.00 71.94 93 PRO A C 1
ATOM 750 O O . PRO A 1 93 ? -1.455 -4.285 -4.972 1.00 71.94 93 PRO A O 1
ATOM 753 N N . ILE A 1 94 ? -3.162 -4.962 -3.693 1.00 85.88 94 ILE A N 1
ATOM 754 C CA . ILE A 1 94 ? -3.120 -3.881 -2.706 1.00 85.88 94 ILE A CA 1
ATOM 755 C C . ILE A 1 94 ? -3.569 -4.443 -1.358 1.00 85.88 94 ILE A C 1
ATOM 757 O O . ILE A 1 94 ? -4.493 -5.256 -1.311 1.00 85.88 94 ILE A O 1
ATOM 761 N N . SER A 1 95 ? -2.946 -4.001 -0.265 1.00 89.69 95 SER A N 1
ATOM 762 C CA . SER A 1 95 ? -3.289 -4.443 1.092 1.00 89.69 95 SER A CA 1
ATOM 763 C C . SER A 1 95 ? -3.494 -3.267 2.055 1.00 89.69 95 SER A C 1
ATOM 765 O O . SER A 1 95 ? -3.034 -2.153 1.775 1.00 89.69 95 SER A O 1
ATOM 767 N N . PRO A 1 96 ? -4.133 -3.502 3.218 1.00 95.31 96 PRO A N 1
ATOM 768 C CA . PRO A 1 96 ? -4.385 -2.458 4.213 1.00 95.31 96 PRO A CA 1
ATOM 769 C C . PRO A 1 96 ? -3.122 -1.769 4.761 1.00 95.31 96 PRO A C 1
ATOM 771 O O . PRO A 1 96 ? -3.210 -0.623 5.194 1.00 95.31 96 PRO A O 1
ATOM 774 N N . LEU A 1 97 ? -1.934 -2.393 4.658 1.00 91.00 97 LEU A N 1
ATOM 775 C CA . LEU A 1 97 ? -0.639 -1.777 5.022 1.00 91.00 97 LEU A CA 1
ATOM 776 C C . LEU A 1 97 ? -0.375 -0.436 4.327 1.00 91.00 97 LEU A C 1
ATOM 778 O O . LEU A 1 97 ? 0.458 0.345 4.780 1.00 91.00 97 LEU A O 1
ATOM 782 N N . ARG A 1 98 ? -1.033 -0.205 3.189 1.00 90.38 98 ARG A N 1
ATOM 783 C CA . ARG A 1 98 ? -0.836 0.957 2.320 1.00 90.38 98 ARG A CA 1
ATOM 784 C C . ARG A 1 98 ? -1.688 2.163 2.724 1.00 90.38 98 ARG A C 1
ATOM 786 O O . ARG A 1 98 ? -1.479 3.242 2.179 1.00 90.38 98 ARG A O 1
ATOM 793 N N . PHE A 1 99 ? -2.655 1.973 3.622 1.00 95.12 99 PHE A N 1
ATOM 794 C CA . PHE A 1 99 ? -3.702 2.953 3.935 1.00 95.12 99 PHE A CA 1
ATOM 795 C C . PHE A 1 99 ? -3.476 3.705 5.251 1.00 95.12 99 PHE A C 1
ATOM 797 O O . PHE A 1 99 ? -4.150 4.701 5.509 1.00 95.12 99 PHE A O 1
ATOM 804 N N . LEU A 1 100 ? -2.524 3.257 6.062 1.00 93.94 100 LEU A N 1
ATOM 805 C CA . LEU A 1 100 ? -2.093 3.924 7.287 1.00 93.94 100 LEU A CA 1
ATOM 806 C C . LEU A 1 100 ? -0.706 4.536 7.083 1.00 93.94 100 LEU A C 1
ATOM 808 O O . LEU A 1 100 ? 0.029 4.144 6.173 1.00 93.94 100 LEU A O 1
ATOM 812 N N . GLY A 1 101 ? -0.378 5.509 7.928 1.00 89.12 101 GLY A N 1
ATOM 813 C CA . GLY A 1 101 ? 0.908 6.193 7.928 1.00 89.12 101 GLY A CA 1
ATOM 814 C C . GLY A 1 101 ? 2.095 5.267 8.174 1.00 89.12 101 GLY A C 1
ATOM 815 O O . GLY A 1 101 ? 1.959 4.116 8.588 1.00 89.12 101 GLY A O 1
ATOM 816 N N . GLY A 1 102 ? 3.289 5.806 7.944 1.00 82.44 102 GLY A N 1
ATOM 817 C CA . GLY A 1 102 ? 4.553 5.108 8.161 1.00 82.44 102 GLY A CA 1
ATOM 818 C C . GLY A 1 102 ? 5.208 4.587 6.874 1.00 82.44 102 GLY A C 1
ATOM 819 O O . GLY A 1 102 ? 4.754 4.885 5.768 1.00 82.44 102 GLY A O 1
ATOM 820 N N . PRO A 1 103 ? 6.299 3.807 6.998 1.00 73.75 103 PRO A N 1
ATOM 821 C CA . PRO A 1 103 ? 7.167 3.442 5.870 1.00 73.75 103 PRO A CA 1
ATOM 822 C C . PRO A 1 103 ? 6.513 2.560 4.803 1.00 73.75 103 PRO A C 1
ATOM 824 O O . PRO A 1 103 ? 7.081 2.354 3.737 1.00 73.75 103 PRO A O 1
ATOM 827 N N . THR A 1 104 ? 5.347 1.987 5.101 1.00 76.62 104 THR A N 1
ATOM 828 C CA . THR A 1 104 ? 4.631 1.079 4.201 1.00 76.62 104 THR A CA 1
ATOM 829 C C . THR A 1 104 ? 3.490 1.772 3.460 1.00 76.62 104 THR A C 1
ATOM 831 O O . THR A 1 104 ? 2.900 1.154 2.576 1.00 76.62 104 THR A O 1
ATOM 834 N N . SER A 1 105 ? 3.189 3.030 3.800 1.00 85.31 105 SER A N 1
ATOM 835 C CA . SER A 1 105 ? 2.100 3.830 3.236 1.00 85.31 105 SER A CA 1
ATOM 836 C C . SER A 1 105 ? 2.220 4.008 1.722 1.00 85.31 105 SER A C 1
ATOM 838 O O . SER A 1 105 ? 3.315 4.151 1.177 1.00 85.31 105 SER A O 1
ATOM 840 N N . ILE A 1 106 ? 1.078 4.098 1.034 1.00 82.31 106 ILE A N 1
ATOM 841 C CA . ILE A 1 106 ? 1.047 4.521 -0.368 1.00 82.31 106 ILE A CA 1
ATOM 842 C C . ILE A 1 106 ? 1.628 5.928 -0.563 1.00 82.31 106 ILE A C 1
ATOM 844 O O . ILE A 1 106 ? 2.244 6.175 -1.591 1.00 82.31 106 ILE A O 1
ATOM 848 N N . LEU A 1 107 ? 1.490 6.840 0.406 1.00 80.94 107 LEU A N 1
ATOM 849 C CA . LEU A 1 107 ? 2.022 8.201 0.283 1.00 80.94 107 LEU A CA 1
ATOM 850 C C . LEU A 1 107 ? 3.543 8.240 0.336 1.00 80.94 107 LEU A C 1
ATOM 852 O O . LEU A 1 107 ? 4.152 9.064 -0.345 1.00 80.94 107 LEU A O 1
ATOM 856 N N . PHE A 1 108 ? 4.144 7.335 1.109 1.00 73.25 108 PHE A N 1
ATOM 857 C CA . PHE A 1 108 ? 5.594 7.183 1.144 1.00 73.25 108 PHE A CA 1
ATOM 858 C C . PHE A 1 108 ? 6.140 6.803 -0.240 1.00 73.25 108 PHE A C 1
ATOM 860 O O . PHE A 1 108 ? 7.170 7.323 -0.658 1.00 73.25 108 PHE A O 1
ATOM 867 N N . ASP A 1 109 ? 5.417 5.956 -0.976 1.00 67.00 109 ASP A N 1
ATOM 868 C CA . ASP A 1 109 ? 5.825 5.521 -2.314 1.00 67.00 109 ASP A CA 1
ATOM 869 C C . ASP A 1 109 ? 5.428 6.509 -3.411 1.00 67.00 109 ASP A C 1
ATOM 871 O O . ASP A 1 109 ? 6.160 6.667 -4.386 1.00 67.00 109 ASP A O 1
ATOM 875 N N . LEU A 1 110 ? 4.287 7.186 -3.257 1.00 69.12 110 LEU A N 1
ATOM 876 C CA . LEU A 1 110 ? 3.824 8.182 -4.217 1.00 69.12 110 LEU A CA 1
ATOM 877 C C . LEU A 1 110 ? 4.706 9.425 -4.237 1.00 69.12 110 LEU A C 1
ATOM 879 O O . LEU A 1 110 ? 4.673 10.089 -5.263 1.00 69.12 110 LEU A O 1
ATOM 883 N N . ASN A 1 111 ? 5.453 9.710 -3.154 1.00 55.88 111 ASN A N 1
ATOM 884 C CA . ASN A 1 111 ? 6.448 10.781 -2.967 1.00 55.88 111 ASN A CA 1
ATOM 885 C C . ASN A 1 111 ? 6.658 11.676 -4.203 1.00 55.88 111 ASN A C 1
ATOM 887 O O . ASN A 1 111 ? 7.673 11.590 -4.897 1.00 55.88 111 ASN A O 1
ATOM 891 N N . THR A 1 112 ? 5.649 12.503 -4.471 1.00 60.19 112 THR A N 1
ATOM 892 C CA . THR A 1 112 ? 5.511 13.288 -5.693 1.00 60.19 112 THR A CA 1
ATOM 893 C C . THR A 1 112 ? 5.650 14.751 -5.324 1.00 60.19 112 THR A C 1
ATOM 895 O O . THR A 1 112 ? 5.026 15.201 -4.365 1.00 60.19 112 THR A O 1
ATOM 898 N N . ASP A 1 113 ? 6.382 15.515 -6.131 1.00 60.53 113 ASP A N 1
ATOM 899 C CA . ASP A 1 113 ? 6.409 16.986 -6.061 1.00 60.53 113 ASP A CA 1
ATOM 900 C C . ASP A 1 113 ? 5.091 17.608 -6.578 1.00 60.53 113 ASP A C 1
ATOM 902 O O . ASP A 1 113 ? 5.022 18.792 -6.897 1.00 60.53 113 ASP A O 1
ATOM 906 N N . ALA A 1 114 ? 4.039 16.796 -6.727 1.00 64.94 114 ALA A N 1
ATOM 907 C CA . ALA A 1 114 ? 2.766 17.229 -7.277 1.00 64.94 114 ALA A CA 1
ATOM 908 C C . ALA A 1 114 ? 1.932 17.888 -6.187 1.00 64.94 114 ALA A C 1
ATOM 910 O O . ALA A 1 114 ? 1.721 17.308 -5.121 1.00 64.94 114 ALA A O 1
ATOM 911 N N . GLU A 1 115 ? 1.397 19.067 -6.490 1.00 74.19 115 GLU A N 1
ATOM 912 C CA . GLU A 1 115 ? 0.429 19.710 -5.616 1.00 74.19 115 GLU A CA 1
ATOM 913 C C . GLU A 1 115 ? -0.894 18.926 -5.640 1.00 74.19 115 GLU A C 1
ATOM 915 O O . GLU A 1 115 ? -1.431 18.636 -6.719 1.00 74.19 115 GLU A O 1
ATOM 920 N N . PRO A 1 116 ? -1.442 18.554 -4.471 1.00 86.62 116 PRO A N 1
ATOM 921 C CA . PRO A 1 116 ? -2.732 17.893 -4.412 1.00 86.62 116 PRO A CA 1
ATOM 922 C C . PRO A 1 116 ? -3.839 18.844 -4.850 1.00 86.62 116 PRO A C 1
ATOM 924 O O . PRO A 1 116 ? -3.887 20.007 -4.458 1.00 86.62 116 PRO A O 1
ATOM 927 N N . THR A 1 117 ? -4.797 18.322 -5.606 1.00 89.75 117 THR A N 1
ATOM 928 C CA . THR A 1 117 ? -6.058 19.020 -5.861 1.00 89.75 117 THR A CA 1
ATOM 929 C C . THR A 1 117 ? -7.133 18.449 -4.948 1.00 89.75 117 THR A C 1
ATOM 931 O O . THR A 1 117 ? -7.481 17.272 -5.063 1.00 89.75 117 THR A O 1
ATOM 934 N N . ILE A 1 118 ? -7.684 19.273 -4.057 1.00 91.19 118 ILE A N 1
ATOM 935 C CA . ILE A 1 118 ? -8.859 18.899 -3.265 1.00 91.19 118 ILE A CA 1
ATOM 936 C C . ILE A 1 118 ? -10.087 18.969 -4.176 1.00 91.19 118 ILE A C 1
ATOM 938 O O . ILE A 1 118 ? -10.416 20.020 -4.718 1.00 91.19 118 ILE A O 1
ATOM 942 N N . LEU A 1 119 ? -10.751 17.833 -4.378 1.00 92.62 119 LEU A N 1
ATOM 943 C CA . LEU A 1 119 ? -11.942 17.729 -5.227 1.00 92.62 119 LEU A CA 1
ATOM 944 C C . LEU A 1 119 ? -13.233 18.013 -4.452 1.00 92.62 119 LEU A C 1
ATOM 946 O O . LEU A 1 119 ? -14.250 18.367 -5.045 1.00 92.62 119 LEU A O 1
ATOM 950 N N . GLY A 1 120 ? -13.203 17.823 -3.132 1.00 93.31 120 GLY A N 1
ATOM 951 C CA . GLY A 1 120 ? -14.351 17.997 -2.253 1.00 93.31 120 GLY A CA 1
ATOM 952 C C . GLY A 1 120 ? -14.310 17.049 -1.061 1.00 93.31 120 GLY A C 1
ATOM 953 O O . GLY A 1 120 ? -13.244 16.623 -0.611 1.00 93.31 120 GLY A O 1
ATOM 954 N N . THR A 1 121 ? -15.489 16.711 -0.542 1.00 95.69 121 THR A N 1
ATOM 955 C CA . THR A 1 121 ? -15.641 15.790 0.589 1.00 95.69 121 THR A CA 1
ATOM 956 C C . THR A 1 121 ? -16.621 14.674 0.267 1.00 95.69 121 THR A C 1
ATOM 958 O O . THR A 1 121 ? -17.656 14.928 -0.345 1.00 95.69 121 THR A O 1
ATOM 961 N N . TH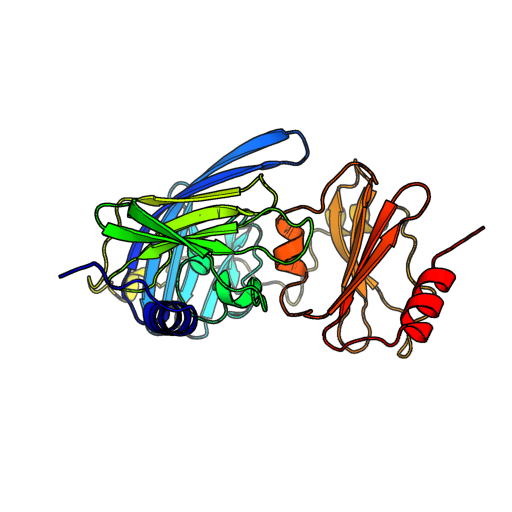R A 1 122 ? -16.350 13.472 0.765 1.00 96.88 122 THR A N 1
ATOM 962 C CA . THR A 1 122 ? -17.224 12.298 0.644 1.00 96.88 122 THR A CA 1
ATOM 963 C C . THR A 1 122 ? -17.424 11.621 2.004 1.00 96.88 122 THR A C 1
ATOM 965 O O . THR A 1 122 ? -16.929 12.095 3.027 1.00 96.88 122 THR A O 1
ATOM 968 N N . THR A 1 123 ? -18.193 10.535 2.048 1.00 97.62 123 THR A N 1
ATOM 969 C CA . THR A 1 123 ? -18.334 9.673 3.228 1.00 97.62 123 THR A CA 1
ATOM 970 C C . THR A 1 123 ? -18.042 8.228 2.845 1.00 97.62 123 THR A C 1
ATOM 972 O O . THR A 1 123 ? -18.687 7.686 1.951 1.00 97.62 123 THR A O 1
ATOM 975 N N . ILE A 1 124 ? -17.085 7.600 3.530 1.00 97.56 124 ILE A N 1
ATOM 976 C CA . ILE A 1 124 ? -16.665 6.208 3.312 1.00 97.56 124 ILE A CA 1
ATOM 977 C C . ILE A 1 124 ? -16.620 5.505 4.665 1.00 97.56 124 ILE A C 1
ATOM 979 O O . ILE A 1 124 ? -16.130 6.071 5.638 1.00 97.56 124 ILE A O 1
ATOM 983 N N . ALA A 1 125 ? -17.176 4.292 4.744 1.00 95.94 125 ALA A N 1
ATOM 984 C CA . ALA A 1 125 ? -17.306 3.537 5.996 1.00 95.94 125 ALA A CA 1
ATOM 985 C C . ALA A 1 125 ? -17.922 4.362 7.153 1.00 95.94 125 ALA A C 1
ATOM 987 O O . ALA A 1 125 ? -17.530 4.227 8.306 1.00 95.94 125 ALA A O 1
ATOM 988 N N . GLY A 1 126 ? -18.868 5.260 6.838 1.00 96.12 126 GLY A N 1
ATOM 989 C CA . GLY A 1 126 ? -19.511 6.149 7.815 1.00 96.12 126 GLY A CA 1
ATOM 990 C C . GLY A 1 126 ? -18.658 7.333 8.285 1.00 96.12 126 GLY A C 1
ATOM 991 O O . GLY A 1 126 ? -19.106 8.095 9.138 1.00 96.12 126 GLY A O 1
ATOM 992 N N . ARG A 1 127 ? -17.458 7.523 7.727 1.00 96.88 127 ARG A N 1
ATOM 993 C CA . ARG A 1 127 ? -16.523 8.586 8.104 1.00 96.88 127 ARG A CA 1
ATOM 994 C C . ARG A 1 127 ? -16.379 9.616 6.990 1.00 96.88 127 ARG A C 1
ATOM 996 O O . ARG A 1 127 ? -16.385 9.267 5.809 1.00 96.88 127 ARG A O 1
ATOM 1003 N N . ARG A 1 128 ? -16.284 10.896 7.355 1.00 97.19 128 ARG A N 1
ATOM 1004 C CA . ARG A 1 128 ? -16.087 11.981 6.384 1.00 97.19 128 ARG A CA 1
ATOM 1005 C C . ARG A 1 128 ? -14.662 11.934 5.855 1.00 97.19 128 ARG A C 1
ATOM 1007 O O . ARG A 1 128 ? -13.730 11.815 6.643 1.00 97.19 128 ARG A O 1
ATOM 1014 N N . ALA A 1 129 ? -14.504 12.105 4.548 1.00 97.31 129 ALA A N 1
ATOM 1015 C CA . ALA A 1 129 ? -13.204 12.092 3.895 1.00 97.31 129 ALA A CA 1
ATOM 1016 C C . ALA A 1 129 ? -13.008 13.310 2.987 1.00 97.31 129 ALA A C 1
ATOM 1018 O O . ALA A 1 129 ? -13.960 13.736 2.329 1.00 97.31 129 ALA A O 1
ATOM 1019 N N . TRP A 1 130 ? -11.789 13.844 2.909 1.00 96.81 130 TRP A N 1
ATOM 1020 C CA . TRP A 1 130 ? -11.385 14.732 1.817 1.00 96.81 130 TRP A CA 1
ATOM 1021 C C . TRP A 1 130 ? -11.021 13.901 0.592 1.00 96.81 130 TRP A C 1
ATOM 1023 O O . TRP A 1 130 ? -10.246 12.955 0.699 1.00 96.81 130 TRP A O 1
ATOM 1033 N N . GLN A 1 131 ? -11.562 14.270 -0.565 1.00 96.19 131 GLN A N 1
ATOM 1034 C CA . GLN A 1 131 ? -11.210 13.656 -1.841 1.00 96.19 131 GLN A CA 1
ATOM 1035 C C . GLN A 1 131 ? -10.056 14.437 -2.454 1.00 96.19 131 GLN A C 1
ATOM 1037 O O . GLN A 1 131 ? -10.185 15.634 -2.718 1.00 96.19 131 GLN A O 1
ATOM 1042 N N . VAL A 1 132 ? -8.937 13.765 -2.677 1.00 93.75 132 VAL A N 1
ATOM 1043 C CA . VAL A 1 132 ? -7.679 14.375 -3.097 1.00 93.75 132 VAL A CA 1
ATOM 1044 C C . VAL A 1 132 ? -7.214 13.719 -4.381 1.00 93.75 132 VAL A C 1
ATOM 1046 O O . VAL A 1 132 ? -7.143 12.498 -4.466 1.00 93.75 132 VAL A O 1
ATOM 1049 N N . ARG A 1 133 ? -6.868 14.523 -5.383 1.00 90.94 133 ARG A N 1
ATOM 1050 C CA . ARG A 1 133 ? -6.251 14.050 -6.620 1.00 90.94 133 ARG A CA 1
ATOM 1051 C C . ARG A 1 133 ? -4.776 14.421 -6.650 1.00 90.94 133 ARG A C 1
ATOM 1053 O O . ARG A 1 133 ? -4.428 15.585 -6.476 1.00 90.94 133 ARG A O 1
ATOM 1060 N N . LEU A 1 134 ? -3.936 13.435 -6.936 1.00 86.00 134 LEU A N 1
ATOM 1061 C CA . LEU A 1 134 ? -2.504 13.573 -7.180 1.00 86.00 134 LEU A CA 1
ATOM 1062 C C . LEU A 1 134 ? -2.212 13.247 -8.646 1.00 86.00 134 LEU A C 1
ATOM 1064 O O . LEU A 1 134 ? -2.666 12.225 -9.157 1.00 86.00 134 LEU A O 1
ATOM 1068 N N . THR A 1 135 ? -1.442 14.099 -9.324 1.00 77.88 135 THR A N 1
ATOM 1069 C CA . THR A 1 135 ? -1.044 13.889 -10.727 1.00 77.88 135 THR A CA 1
ATOM 1070 C C . THR A 1 135 ? 0.477 13.900 -10.823 1.00 77.88 135 THR A C 1
ATOM 1072 O O . THR A 1 135 ? 1.092 14.954 -10.696 1.00 77.88 135 THR A O 1
ATOM 1075 N N . ALA A 1 136 ? 1.092 12.735 -11.039 1.00 64.88 136 ALA A N 1
ATOM 1076 C CA . ALA A 1 136 ? 2.548 12.568 -11.054 1.00 64.88 136 ALA A CA 1
ATOM 1077 C C . ALA A 1 136 ? 3.189 13.018 -12.388 1.00 64.88 136 ALA A C 1
ATOM 1079 O O . ALA A 1 136 ? 3.805 12.227 -13.101 1.00 64.88 136 ALA A O 1
ATOM 1080 N N . GLY A 1 137 ? 3.033 14.298 -12.738 1.00 59.72 137 GLY A N 1
ATOM 1081 C CA . GLY A 1 137 ? 3.582 14.890 -13.963 1.00 59.72 137 GLY A CA 1
ATOM 1082 C C . GLY A 1 137 ? 2.728 14.670 -15.222 1.00 59.72 137 GLY A C 1
ATOM 1083 O O . GLY A 1 137 ? 1.652 14.072 -15.190 1.00 59.72 137 GLY A O 1
ATOM 1084 N N . ALA A 1 138 ? 3.188 15.211 -16.354 1.00 51.25 138 ALA A N 1
ATOM 1085 C CA . ALA A 1 138 ? 2.429 15.219 -17.606 1.00 51.25 138 ALA A CA 1
ATOM 1086 C C . ALA A 1 138 ? 2.267 13.805 -18.201 1.00 51.25 138 ALA A C 1
ATOM 1088 O O . ALA A 1 138 ? 3.253 13.127 -18.482 1.00 51.25 138 ALA A O 1
ATOM 1089 N N . GLY A 1 139 ? 1.018 13.383 -18.435 1.00 58.47 139 GLY A N 1
ATOM 1090 C CA . GLY A 1 139 ? 0.679 12.102 -19.072 1.00 58.47 139 GLY A CA 1
ATOM 1091 C C . GLY A 1 139 ? 0.533 10.906 -18.122 1.00 58.47 139 GLY A C 1
ATOM 1092 O O . GLY A 1 139 ? 0.253 9.808 -18.594 1.00 58.47 139 GLY A O 1
ATOM 1093 N N . ALA A 1 140 ? 0.705 11.100 -16.810 1.00 64.25 140 ALA A N 1
ATOM 1094 C CA . ALA A 1 140 ? 0.400 10.081 -15.809 1.00 64.25 140 ALA A CA 1
ATOM 1095 C C . ALA A 1 140 ? -1.104 10.049 -15.493 1.00 64.25 140 ALA A C 1
ATOM 1097 O O . ALA A 1 140 ? -1.743 11.100 -15.393 1.00 64.25 140 ALA A O 1
ATOM 1098 N N . ASP A 1 141 ? -1.652 8.850 -15.283 1.00 71.12 141 ASP A N 1
ATOM 1099 C CA . ASP A 1 141 ? -3.016 8.711 -14.776 1.00 71.12 141 ASP A CA 1
ATOM 1100 C C . ASP A 1 141 ? -3.107 9.306 -13.362 1.00 71.12 141 ASP A C 1
ATOM 1102 O O . ASP A 1 141 ? -2.263 9.003 -12.506 1.00 71.12 141 ASP A O 1
ATOM 1106 N N . PRO A 1 142 ? -4.107 10.160 -13.089 1.00 80.81 142 PRO A N 1
ATOM 1107 C CA . PRO A 1 142 ? -4.267 10.751 -11.775 1.00 80.81 142 PRO A CA 1
ATOM 1108 C C . PRO A 1 142 ? -4.642 9.679 -10.752 1.00 80.81 142 PRO A C 1
ATOM 1110 O O . PRO A 1 142 ? -5.510 8.838 -10.984 1.00 80.81 142 PRO A O 1
ATOM 1113 N N . THR A 1 143 ? -4.022 9.757 -9.580 1.00 86.62 143 THR A N 1
ATOM 1114 C CA . THR A 1 143 ? -4.402 8.952 -8.419 1.00 86.62 143 THR A CA 1
ATOM 1115 C C . THR A 1 143 ? -5.365 9.750 -7.560 1.00 86.62 143 THR A C 1
ATOM 1117 O O . THR A 1 143 ? -5.087 10.893 -7.204 1.00 86.62 143 THR A O 1
ATOM 1120 N N . GLU A 1 144 ? -6.497 9.155 -7.210 1.00 92.56 144 GLU A N 1
ATOM 1121 C CA . GLU A 1 144 ? -7.450 9.729 -6.269 1.00 92.56 144 GLU A CA 1
ATOM 1122 C C . GLU A 1 144 ? -7.361 9.000 -4.934 1.00 92.56 144 GLU A C 1
ATOM 1124 O O . GLU A 1 144 ? -7.386 7.771 -4.880 1.00 92.56 144 GLU A O 1
ATOM 1129 N N . LEU A 1 145 ? -7.272 9.773 -3.862 1.00 94.44 145 LEU A N 1
ATOM 1130 C CA . LEU A 1 145 ? -7.137 9.318 -2.490 1.00 94.44 145 LEU A CA 1
ATOM 1131 C C . LEU A 1 145 ? -8.239 9.959 -1.649 1.00 94.44 145 LEU A C 1
ATOM 1133 O O . LEU A 1 145 ? -8.491 11.157 -1.763 1.00 94.44 145 LEU A O 1
ATOM 1137 N N . ASP A 1 146 ? -8.875 9.176 -0.787 1.00 97.31 146 ASP A N 1
ATOM 1138 C CA . ASP A 1 146 ? -9.856 9.681 0.169 1.00 97.31 146 ASP A CA 1
ATOM 1139 C C . ASP A 1 146 ? -9.237 9.657 1.575 1.00 97.31 146 ASP A C 1
ATOM 1141 O O . ASP A 1 146 ? -9.002 8.580 2.118 1.00 97.31 146 ASP A O 1
ATOM 1145 N N . PHE A 1 147 ? -8.966 10.821 2.165 1.00 97.31 147 PHE A N 1
ATOM 1146 C CA . PHE A 1 147 ? -8.360 10.956 3.497 1.00 97.31 147 PHE A CA 1
ATOM 1147 C C . PHE A 1 147 ? -9.426 11.158 4.568 1.00 97.31 147 PHE A C 1
ATOM 1149 O O . PHE A 1 147 ? -10.202 12.106 4.469 1.00 97.31 147 PHE A O 1
ATOM 1156 N N . ASP A 1 148 ? -9.445 10.325 5.606 1.00 97.38 148 ASP A N 1
ATOM 1157 C CA . ASP A 1 148 ? -10.311 10.508 6.771 1.00 97.38 148 ASP A CA 1
ATOM 1158 C C . ASP A 1 148 ? -10.069 11.870 7.433 1.00 97.38 148 ASP A C 1
ATOM 1160 O O . ASP A 1 148 ? -8.940 12.193 7.801 1.00 97.38 148 ASP A O 1
ATOM 1164 N N . GLN A 1 149 ? -11.134 12.655 7.624 1.00 95.81 149 GLN A N 1
ATOM 1165 C CA . GLN A 1 149 ? -11.013 14.029 8.126 1.00 95.81 149 GLN A CA 1
ATOM 1166 C C . GLN A 1 149 ? -10.536 14.123 9.576 1.00 95.81 149 GLN A C 1
ATOM 1168 O O . GLN A 1 149 ? -10.020 15.157 9.990 1.00 95.81 149 GLN A O 1
ATOM 1173 N N . GLU A 1 150 ? -10.751 13.071 10.360 1.00 94.62 150 GLU A N 1
ATOM 1174 C CA . GLU A 1 150 ? -10.426 13.055 11.784 1.00 94.62 150 GLU A CA 1
ATOM 1175 C C . GLU A 1 150 ? -9.028 12.490 12.042 1.00 94.62 150 GLU A C 1
ATOM 1177 O O . GLU A 1 150 ? -8.321 12.975 12.920 1.00 94.62 150 GLU A O 1
ATOM 1182 N N . THR A 1 151 ? -8.624 11.472 11.280 1.00 95.38 151 THR A N 1
ATOM 1183 C CA . THR A 1 151 ? -7.423 10.681 11.587 1.00 95.38 151 THR A CA 1
ATOM 1184 C C . THR A 1 151 ? -6.339 10.736 10.520 1.00 95.38 151 THR A C 1
ATOM 1186 O O . THR A 1 151 ? -5.229 10.284 10.775 1.00 95.38 151 THR A O 1
ATOM 1189 N N . GLY A 1 152 ? -6.641 11.230 9.315 1.00 94.81 152 GLY A N 1
ATOM 1190 C CA . GLY A 1 152 ? -5.704 11.259 8.190 1.00 94.81 152 GLY A CA 1
ATOM 1191 C C . GLY A 1 152 ? -5.414 9.905 7.535 1.00 94.81 152 GLY A C 1
ATOM 1192 O O . GLY A 1 152 ? -4.696 9.862 6.535 1.00 94.81 152 GLY A O 1
ATOM 1193 N N . MET A 1 153 ? -5.957 8.790 8.038 1.00 96.25 153 MET A N 1
ATOM 1194 C CA . MET A 1 153 ? -5.834 7.504 7.343 1.00 96.25 153 MET A CA 1
ATOM 1195 C C . MET A 1 153 ? -6.531 7.564 5.981 1.00 96.25 153 MET A C 1
ATOM 1197 O O . MET A 1 153 ? -7.501 8.301 5.790 1.00 96.25 153 MET A O 1
ATOM 1201 N N . LEU A 1 154 ? -6.082 6.749 5.036 1.00 97.12 154 LEU A N 1
ATOM 1202 C CA . LEU A 1 154 ? -6.805 6.595 3.785 1.00 97.12 154 LEU A CA 1
ATOM 1203 C C . LEU A 1 154 ? -8.041 5.720 3.999 1.00 97.12 154 LEU A C 1
ATOM 1205 O O . LEU A 1 154 ? -8.015 4.714 4.705 1.00 97.12 154 LEU A O 1
ATOM 1209 N N . LEU A 1 155 ? -9.128 6.108 3.349 1.00 98.19 155 LEU A N 1
ATOM 1210 C CA . LEU A 1 155 ? -10.395 5.387 3.297 1.00 98.19 155 LEU A CA 1
ATOM 1211 C C . LEU A 1 155 ? -10.662 4.816 1.906 1.00 98.19 155 LEU A C 1
ATOM 1213 O O . LEU A 1 155 ? -11.400 3.842 1.766 1.00 98.19 155 LEU A O 1
ATOM 1217 N N . GLY A 1 156 ? -10.054 5.399 0.879 1.00 96.75 156 GLY A N 1
ATOM 1218 C CA . GLY A 1 156 ? -10.240 5.003 -0.505 1.00 96.75 156 GLY A CA 1
ATOM 1219 C C . GLY A 1 156 ? -9.045 5.381 -1.365 1.00 96.75 156 GLY A C 1
ATOM 1220 O O . GLY A 1 156 ? -8.333 6.345 -1.085 1.00 96.75 156 GLY A O 1
ATOM 1221 N N . LEU A 1 157 ? -8.834 4.587 -2.407 1.00 93.94 157 LEU A N 1
ATOM 1222 C CA . LEU A 1 157 ? -7.822 4.796 -3.428 1.00 93.94 157 LEU A CA 1
ATOM 1223 C C . LEU A 1 157 ? -8.395 4.387 -4.784 1.00 93.94 157 LEU A C 1
ATOM 1225 O O . LEU A 1 157 ? -9.014 3.328 -4.894 1.00 93.94 157 LEU A O 1
ATOM 1229 N N . ARG A 1 158 ? -8.185 5.207 -5.816 1.00 91.00 158 ARG A N 1
ATOM 1230 C CA . ARG A 1 158 ? -8.601 4.950 -7.203 1.00 91.00 158 ARG A CA 1
ATOM 1231 C C . ARG A 1 158 ? -7.564 5.498 -8.184 1.00 91.00 158 ARG A C 1
ATOM 1233 O O . ARG A 1 158 ? -6.819 6.418 -7.864 1.00 91.00 158 ARG A O 1
ATOM 1240 N N . GLY A 1 159 ? -7.550 4.964 -9.403 1.00 76.44 159 GLY A N 1
ATOM 1241 C CA . GLY A 1 159 ? -6.865 5.599 -10.535 1.00 76.44 159 GLY A CA 1
ATOM 1242 C C . GLY A 1 159 ? -5.378 5.276 -10.690 1.00 76.44 159 GLY A C 1
ATOM 1243 O O . GLY A 1 159 ? -4.790 5.696 -11.681 1.00 76.44 159 GLY A O 1
ATOM 1244 N N . LEU A 1 160 ? -4.776 4.465 -9.808 1.00 69.56 160 LEU A N 1
ATOM 1245 C CA . LEU A 1 160 ? -3.407 3.967 -10.009 1.00 69.56 160 LEU A CA 1
ATOM 1246 C C . LEU A 1 160 ? -3.325 3.146 -11.312 1.00 69.56 160 LEU A C 1
ATOM 1248 O O . LEU A 1 160 ? -3.781 1.999 -11.372 1.00 69.56 160 LEU A O 1
ATOM 1252 N N . GLY A 1 161 ? -2.809 3.784 -12.370 1.00 62.34 161 GLY A N 1
ATOM 1253 C CA . GLY A 1 161 ? -2.737 3.248 -13.735 1.00 62.34 161 GLY A CA 1
ATOM 1254 C C . GLY A 1 161 ? -4.095 2.895 -14.349 1.00 62.34 161 GLY A C 1
ATOM 1255 O O . GLY A 1 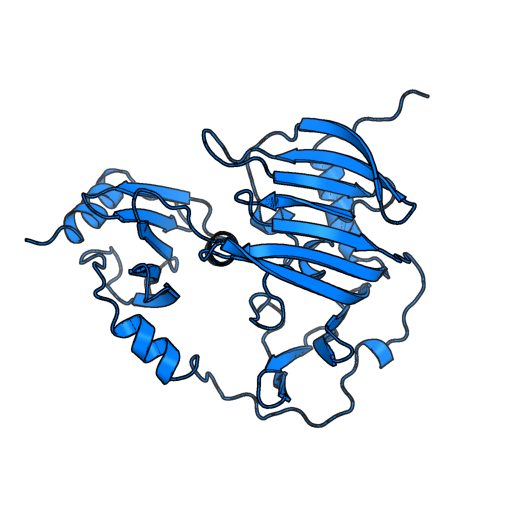161 ? -4.168 1.958 -15.143 1.00 62.34 161 GLY A O 1
ATOM 1256 N N . GLY A 1 162 ? -5.184 3.524 -13.881 1.00 68.50 162 GLY A N 1
ATOM 1257 C CA . GLY A 1 162 ? -6.560 3.243 -14.315 1.00 68.50 162 GLY A CA 1
ATOM 1258 C C . GLY A 1 162 ? -7.088 1.838 -13.983 1.00 68.50 162 GLY A C 1
ATOM 1259 O O . GLY A 1 162 ? -8.176 1.474 -14.426 1.00 68.50 162 GLY A O 1
ATOM 1260 N N . LYS A 1 163 ? -6.333 1.037 -13.223 1.00 77.88 163 LYS A N 1
ATOM 1261 C CA . LYS A 1 163 ? -6.594 -0.400 -13.038 1.00 77.88 163 LYS A CA 1
ATOM 1262 C C . LYS A 1 163 ? -6.929 -0.791 -11.609 1.00 77.88 163 LYS A C 1
ATOM 1264 O O . LYS A 1 163 ? -7.496 -1.859 -11.427 1.00 77.88 163 LYS A O 1
ATOM 1269 N N . LEU A 1 164 ? -6.566 0.019 -10.614 1.00 83.62 164 LEU A N 1
ATOM 1270 C CA . LEU A 1 164 ? -6.749 -0.316 -9.202 1.00 83.62 164 LEU A CA 1
ATOM 1271 C C . LEU A 1 164 ? -7.754 0.611 -8.515 1.00 83.62 164 LEU A C 1
ATOM 1273 O O . LEU A 1 164 ? -7.668 1.839 -8.614 1.00 83.62 164 LEU A O 1
ATOM 1277 N N . ALA A 1 165 ? -8.642 -0.001 -7.739 1.00 91.38 165 ALA A N 1
ATOM 1278 C CA . ALA A 1 165 ? -9.452 0.657 -6.732 1.00 91.38 165 ALA A CA 1
ATOM 1279 C C . ALA A 1 165 ? -9.419 -0.144 -5.424 1.00 91.38 165 ALA A C 1
ATOM 1281 O O . ALA A 1 165 ? -9.423 -1.373 -5.440 1.00 91.38 165 ALA A O 1
ATOM 1282 N N . ALA A 1 166 ? -9.407 0.547 -4.289 1.00 95.69 166 ALA A N 1
ATOM 1283 C CA . ALA A 1 166 ? -9.596 -0.058 -2.978 1.00 95.69 166 ALA A CA 1
ATOM 1284 C C . ALA A 1 166 ? -10.363 0.885 -2.053 1.00 95.69 166 ALA A C 1
ATOM 1286 O O . ALA A 1 166 ? -10.282 2.108 -2.182 1.00 95.69 166 ALA A O 1
ATOM 1287 N N . THR A 1 167 ? -11.176 0.335 -1.156 1.00 98.00 167 THR A N 1
ATOM 1288 C CA . THR A 1 167 ? -12.055 1.121 -0.280 1.00 98.00 167 THR A CA 1
ATOM 1289 C C . THR A 1 167 ? -12.288 0.401 1.043 1.00 98.00 167 THR A C 1
ATOM 1291 O O . THR A 1 167 ? -12.550 -0.801 1.074 1.00 98.00 167 THR A O 1
ATOM 1294 N N . MET A 1 168 ? -12.204 1.155 2.136 1.00 97.94 168 MET A N 1
ATOM 1295 C CA . MET A 1 168 ? -12.455 0.681 3.493 1.00 97.94 168 MET A CA 1
ATOM 1296 C C . MET A 1 168 ? -13.952 0.458 3.750 1.00 97.94 168 MET A C 1
ATOM 1298 O O . MET A 1 168 ? -14.809 1.212 3.282 1.00 97.94 168 MET A O 1
ATOM 1302 N N . LYS A 1 169 ? -14.257 -0.567 4.544 1.00 96.94 169 LYS A N 1
ATOM 1303 C CA . LYS A 1 169 ? -15.583 -0.977 5.018 1.00 96.94 169 LYS A CA 1
ATOM 1304 C C . LYS A 1 169 ? -15.502 -1.409 6.482 1.00 96.94 169 LYS A C 1
ATOM 130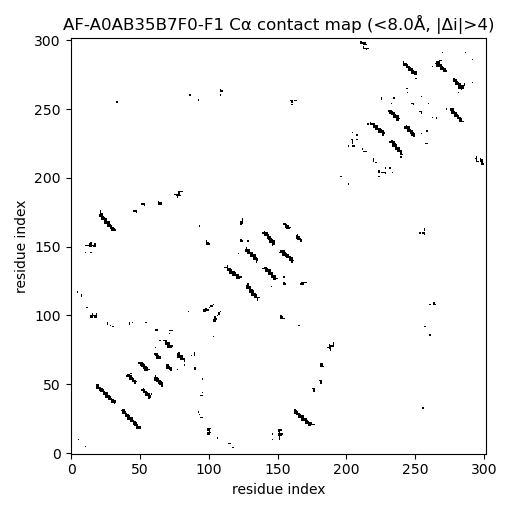6 O O . LYS A 1 169 ? -14.434 -1.778 6.963 1.00 96.94 169 LYS A O 1
ATOM 1311 N N . ASP A 1 170 ? -16.635 -1.350 7.182 1.00 95.38 170 ASP A N 1
ATOM 1312 C CA . ASP A 1 170 ? -16.801 -1.845 8.560 1.00 95.38 170 ASP A CA 1
ATOM 1313 C C . ASP A 1 170 ? -15.666 -1.439 9.519 1.00 95.38 170 ASP A C 1
ATOM 1315 O O . ASP A 1 170 ? -15.132 -2.247 10.277 1.00 95.38 170 ASP A O 1
ATOM 1319 N N . LEU A 1 171 ? -15.274 -0.166 9.444 1.00 96.88 171 LEU A N 1
ATOM 1320 C CA . LEU A 1 171 ? -14.073 0.360 10.080 1.00 96.88 171 LEU A CA 1
ATOM 1321 C C . LEU A 1 171 ? -14.332 0.786 11.530 1.00 96.88 171 LEU A C 1
ATOM 1323 O O . LEU A 1 171 ? -15.282 1.518 11.812 1.00 96.88 171 LEU A O 1
ATOM 1327 N N . ARG A 1 172 ? -13.446 0.387 12.442 1.00 96.88 172 ARG A N 1
ATOM 1328 C CA . ARG A 1 172 ? -13.423 0.809 13.849 1.00 96.88 172 ARG A CA 1
ATOM 1329 C C . ARG A 1 172 ? -12.060 1.389 14.181 1.00 96.88 172 ARG A C 1
ATOM 1331 O O . ARG A 1 172 ? -11.042 0.770 13.881 1.00 96.88 172 ARG A O 1
ATOM 1338 N N . VAL A 1 173 ? -12.049 2.563 14.806 1.00 96.06 173 VAL A N 1
ATOM 1339 C CA . VAL A 1 173 ? -10.832 3.311 15.141 1.00 96.06 173 VAL A CA 1
ATOM 1340 C C . VAL A 1 173 ? -10.820 3.629 16.630 1.00 96.06 173 VAL A C 1
ATOM 1342 O O . VAL A 1 173 ? -11.847 4.005 17.189 1.00 96.06 173 VAL A O 1
ATOM 1345 N N . GLY A 1 174 ? -9.661 3.483 17.267 1.00 91.38 174 GLY A N 1
ATOM 1346 C CA . GLY A 1 174 ? -9.452 3.789 18.684 1.00 91.38 174 GLY A CA 1
ATOM 1347 C C . GLY A 1 174 ? -9.893 2.684 19.650 1.00 91.38 174 GLY A C 1
ATOM 1348 O O . GLY A 1 174 ? -9.618 2.786 20.843 1.00 91.38 174 GLY A O 1
ATOM 1349 N N . GLU A 1 175 ? -10.525 1.612 19.164 1.00 89.62 175 GLU A N 1
ATOM 1350 C CA . GLU A 1 175 ? -10.819 0.427 19.976 1.00 89.62 175 GLU A CA 1
ATOM 1351 C C . GLU A 1 175 ? -9.533 -0.361 20.230 1.00 89.62 175 GLU A C 1
ATOM 1353 O O . GLU A 1 175 ? -8.897 -0.837 19.292 1.00 89.62 175 GLU A O 1
ATOM 1358 N N . GLN A 1 176 ? -9.148 -0.512 21.499 1.00 89.12 176 GLN A N 1
ATOM 1359 C CA . GLN A 1 176 ? -7.957 -1.275 21.860 1.00 89.12 176 GLN A CA 1
ATOM 1360 C C . GLN A 1 176 ? -8.081 -2.731 21.389 1.00 89.12 176 GLN A C 1
ATOM 1362 O O . GLN A 1 176 ? -9.064 -3.415 21.676 1.00 89.12 176 GLN A O 1
ATOM 1367 N N . ILE A 1 177 ? -7.045 -3.211 20.705 1.00 92.94 177 ILE A N 1
ATOM 1368 C CA . ILE A 1 177 ? -6.939 -4.591 20.230 1.00 92.94 177 ILE A CA 1
ATOM 1369 C C . ILE A 1 177 ? -5.979 -5.335 21.158 1.00 92.94 177 ILE A C 1
ATOM 1371 O O . ILE A 1 177 ? -4.897 -4.831 21.461 1.00 92.94 177 ILE A O 1
ATOM 1375 N N . LEU A 1 178 ? -6.388 -6.514 21.631 1.00 91.69 178 LEU A N 1
ATOM 1376 C CA . LEU A 1 178 ? -5.569 -7.349 22.512 1.00 91.69 178 LEU A CA 1
ATOM 1377 C C . LEU A 1 178 ? -4.303 -7.823 21.792 1.00 91.69 178 LEU A C 1
ATOM 1379 O O . LEU A 1 178 ? -4.363 -8.200 20.622 1.00 91.69 178 LEU A O 1
ATOM 1383 N N . ASP A 1 179 ? -3.186 -7.875 22.517 1.00 89.00 179 ASP A N 1
ATOM 1384 C CA . ASP A 1 179 ? -1.882 -8.248 21.955 1.00 89.00 179 ASP A CA 1
ATOM 1385 C C . ASP A 1 179 ? -1.890 -9.636 21.303 1.00 89.00 179 ASP A C 1
ATOM 1387 O O . ASP A 1 179 ? -1.275 -9.826 20.253 1.00 89.00 179 ASP A O 1
ATOM 1391 N N . ASP A 1 180 ? -2.664 -10.574 21.857 1.00 91.00 180 ASP A N 1
ATOM 1392 C CA . ASP A 1 180 ? -2.818 -11.935 21.334 1.00 91.00 180 ASP A CA 1
ATOM 1393 C C . ASP A 1 180 ? -3.275 -11.963 19.868 1.00 91.00 180 ASP A C 1
ATOM 1395 O O . ASP A 1 180 ? -2.898 -12.871 19.123 1.00 91.00 180 ASP A O 1
ATOM 1399 N N . ALA A 1 181 ? -4.022 -10.951 19.411 1.00 92.62 181 ALA A N 1
ATOM 1400 C CA . ALA A 1 181 ? -4.458 -10.843 18.021 1.00 92.62 181 ALA A CA 1
ATOM 1401 C C . ALA A 1 181 ? -3.276 -10.753 17.036 1.00 92.62 181 ALA A C 1
ATOM 1403 O O . ALA A 1 181 ? -3.361 -11.240 15.903 1.00 92.62 181 ALA A O 1
ATOM 1404 N N . PHE A 1 182 ? -2.154 -10.187 17.485 1.00 94.00 182 PHE A N 1
ATOM 1405 C CA . PHE A 1 182 ? -0.937 -9.978 16.701 1.00 94.00 182 PHE A CA 1
ATOM 1406 C C . PHE A 1 182 ? 0.091 -11.104 16.877 1.00 94.00 182 PHE A C 1
ATOM 1408 O O . PHE A 1 182 ? 1.228 -10.982 16.421 1.00 94.00 182 PHE A O 1
ATOM 1415 N N . THR A 1 183 ? -0.289 -12.210 17.522 1.00 91.62 183 THR A N 1
ATOM 1416 C CA . THR A 1 183 ? 0.593 -13.360 17.759 1.00 91.62 183 THR A CA 1
ATOM 1417 C C . THR A 1 183 ? 0.247 -14.553 16.867 1.00 91.62 183 THR A C 1
ATOM 1419 O O . THR A 1 183 ? -0.899 -14.757 16.459 1.00 91.62 183 THR A O 1
ATOM 1422 N N . TRP A 1 184 ? 1.267 -15.345 16.525 1.00 92.94 184 TRP A N 1
ATOM 1423 C CA . TRP A 1 184 ? 1.108 -16.588 15.772 1.00 92.94 184 TRP A CA 1
ATOM 1424 C C . TRP A 1 184 ? 1.324 -17.779 16.700 1.00 92.94 184 TRP A C 1
ATOM 1426 O O . TRP A 1 184 ? 2.429 -17.997 17.187 1.00 92.94 184 TRP A O 1
ATOM 1436 N N . GLY A 1 185 ? 0.258 -18.540 16.946 1.00 88.19 185 GLY A N 1
ATOM 1437 C CA . GLY A 1 185 ? 0.277 -19.683 17.865 1.00 88.19 185 GLY A CA 1
ATOM 1438 C C . GLY A 1 185 ? 0.534 -21.044 17.211 1.00 88.19 185 GLY A C 1
ATOM 1439 O O . GLY A 1 185 ? 0.531 -22.055 17.907 1.00 88.19 185 GLY A O 1
ATOM 1440 N N . LEU A 1 186 ? 0.706 -21.104 15.887 1.00 90.12 186 LEU A N 1
ATOM 1441 C CA . LEU A 1 186 ? 0.898 -22.358 15.150 1.00 90.12 186 LEU A CA 1
ATOM 1442 C C . LEU A 1 186 ? 2.360 -22.526 14.707 1.00 90.12 186 LEU A C 1
ATOM 1444 O O . LEU A 1 186 ? 3.112 -21.551 14.676 1.00 90.12 186 LEU A O 1
ATOM 1448 N N . PRO A 1 187 ? 2.785 -23.743 14.322 1.00 89.88 187 PRO A N 1
ATOM 1449 C CA . PRO A 1 187 ? 4.091 -23.938 13.709 1.00 89.88 187 PRO A CA 1
ATOM 1450 C C . PRO A 1 187 ? 4.286 -23.033 12.488 1.00 89.88 187 PRO A C 1
ATOM 1452 O O . PRO A 1 187 ? 3.357 -22.798 11.709 1.00 89.88 187 PRO A O 1
ATOM 1455 N N . THR A 1 188 ? 5.499 -22.517 12.327 1.00 87.38 188 THR A N 1
ATOM 1456 C CA . THR A 1 188 ? 5.927 -21.828 11.111 1.00 87.38 188 THR A CA 1
ATOM 1457 C C . THR A 1 188 ? 6.615 -22.818 10.181 1.00 87.38 188 THR A C 1
ATOM 1459 O O . THR A 1 188 ? 7.286 -23.753 10.624 1.00 87.38 188 THR A O 1
ATOM 1462 N N . ALA A 1 189 ? 6.446 -22.617 8.878 1.00 83.25 189 ALA A N 1
ATOM 1463 C CA . ALA A 1 189 ? 7.276 -23.280 7.891 1.00 83.25 189 ALA A CA 1
ATOM 1464 C C . ALA A 1 189 ? 8.726 -22.782 8.051 1.00 83.25 189 ALA A C 1
ATOM 1466 O O . ALA A 1 189 ? 8.942 -21.622 8.437 1.00 83.25 189 ALA A O 1
ATOM 1467 N N . PRO A 1 190 ? 9.730 -23.641 7.795 1.00 70.06 190 PRO A N 1
ATOM 1468 C CA . PRO A 1 190 ? 11.122 -23.227 7.846 1.00 70.06 190 PRO A CA 1
ATOM 1469 C C . PRO A 1 190 ? 11.312 -22.017 6.931 1.00 70.06 190 PRO A C 1
ATOM 1471 O O . PRO A 1 190 ? 10.912 -22.039 5.770 1.00 70.06 190 PRO A O 1
ATOM 1474 N N . SER A 1 191 ? 11.892 -20.944 7.471 1.00 52.88 191 SER A N 1
ATOM 1475 C CA . SER A 1 191 ? 12.340 -19.832 6.640 1.00 52.88 191 SER A CA 1
ATOM 1476 C C . SER A 1 191 ? 13.595 -20.322 5.927 1.00 52.88 191 SER A C 1
ATOM 1478 O O . SER A 1 191 ? 14.589 -20.619 6.600 1.00 52.88 191 SER A O 1
ATOM 1480 N N . PRO A 1 192 ? 13.573 -20.500 4.602 1.00 44.06 192 PRO A N 1
ATOM 1481 C CA . PRO A 1 192 ? 14.799 -20.822 3.914 1.00 44.06 192 PRO A CA 1
ATOM 1482 C C . PRO A 1 192 ? 15.740 -19.628 4.062 1.00 44.06 192 PRO A C 1
ATOM 1484 O O . PRO A 1 192 ? 15.361 -18.492 3.774 1.00 44.06 192 PRO A O 1
ATOM 1487 N N . LEU A 1 193 ? 16.970 -19.881 4.516 1.00 40.81 193 LEU A N 1
ATOM 1488 C CA . LEU A 1 193 ? 18.091 -18.958 4.353 1.00 40.81 193 LEU A CA 1
ATOM 1489 C C . LEU A 1 193 ? 18.169 -18.586 2.864 1.00 40.81 193 LEU A C 1
ATOM 1491 O O . LEU A 1 193 ? 18.742 -19.326 2.076 1.00 40.81 193 LEU A O 1
ATOM 1495 N N . ILE A 1 194 ? 17.542 -17.470 2.480 1.00 38.81 194 ILE A N 1
ATOM 1496 C CA . ILE A 1 194 ? 17.517 -16.938 1.113 1.00 38.81 194 ILE A CA 1
ATOM 1497 C C . ILE A 1 194 ? 17.128 -18.018 0.074 1.00 38.81 194 ILE A C 1
ATOM 1499 O O . ILE A 1 194 ? 17.898 -18.313 -0.840 1.00 38.81 194 ILE A O 1
ATOM 1503 N N . GLU A 1 195 ? 15.926 -18.605 0.140 1.00 35.47 195 GLU A N 1
ATOM 1504 C CA . GLU A 1 195 ? 15.381 -19.222 -1.083 1.00 35.47 195 GLU A CA 1
ATOM 1505 C C . GLU A 1 195 ? 14.749 -18.136 -1.940 1.00 35.47 195 GLU A C 1
ATOM 1507 O O . GLU A 1 195 ? 13.638 -17.655 -1.718 1.00 35.47 195 GLU A O 1
ATOM 1512 N N . ARG A 1 196 ? 15.550 -17.748 -2.933 1.00 40.56 196 ARG A N 1
ATOM 1513 C CA . ARG A 1 196 ? 15.142 -17.529 -4.321 1.00 40.56 196 ARG A CA 1
ATOM 1514 C C . ARG A 1 196 ? 13.696 -17.980 -4.568 1.00 40.56 196 ARG A C 1
ATOM 1516 O O . ARG A 1 196 ? 13.351 -19.122 -4.267 1.00 40.56 196 ARG A O 1
ATOM 1523 N N . ARG A 1 197 ? 12.902 -17.096 -5.190 1.00 48.94 197 ARG A N 1
ATOM 1524 C CA . ARG A 1 197 ? 11.638 -17.439 -5.876 1.00 48.94 197 ARG A CA 1
ATOM 1525 C C . ARG A 1 197 ? 11.774 -18.791 -6.571 1.00 48.94 197 ARG A C 1
ATOM 1527 O O . ARG A 1 197 ? 12.896 -19.139 -6.956 1.00 48.94 197 ARG A O 1
ATOM 1534 N N . SER A 1 198 ? 10.665 -19.512 -6.741 1.00 43.81 198 SER A N 1
ATOM 1535 C CA . SER A 1 198 ? 10.698 -20.876 -7.272 1.00 43.81 198 SER A CA 1
ATOM 1536 C C . SER A 1 198 ? 11.674 -20.955 -8.450 1.00 43.81 198 SER A C 1
ATOM 1538 O O . SER A 1 198 ? 11.678 -20.094 -9.337 1.00 43.81 198 SER A O 1
ATOM 1540 N N . ALA A 1 199 ? 12.593 -21.926 -8.410 1.00 48.72 199 ALA A N 1
ATOM 1541 C CA . ALA A 1 199 ? 13.640 -22.032 -9.425 1.00 48.72 199 ALA A CA 1
ATOM 1542 C C . ALA A 1 199 ? 13.035 -22.019 -10.838 1.00 48.72 199 ALA A C 1
ATOM 1544 O O . ALA A 1 199 ? 13.636 -21.460 -11.744 1.00 48.72 199 ALA A O 1
ATOM 1545 N N . THR A 1 200 ? 11.814 -22.541 -10.977 1.00 48.44 200 THR A N 1
ATOM 1546 C CA . THR A 1 200 ? 10.984 -22.515 -12.180 1.00 48.44 200 THR A CA 1
ATOM 1547 C C . THR A 1 200 ? 10.576 -21.102 -12.618 1.00 48.44 200 THR A C 1
ATOM 1549 O O . THR A 1 200 ? 10.785 -20.776 -13.780 1.00 48.44 200 THR A O 1
ATOM 1552 N N . GLU A 1 201 ? 10.071 -20.232 -11.736 1.00 50.97 201 GLU A N 1
ATOM 1553 C CA . GLU A 1 201 ? 9.706 -18.845 -12.094 1.00 50.97 201 GLU A CA 1
ATOM 1554 C C . GLU A 1 201 ? 10.934 -17.988 -12.431 1.00 50.97 201 GLU A C 1
ATOM 1556 O O . GLU A 1 201 ? 10.915 -17.218 -13.389 1.00 50.97 201 GLU A O 1
ATOM 1561 N N . ILE A 1 202 ? 12.039 -18.125 -11.684 1.00 54.75 202 ILE A N 1
ATOM 1562 C CA . ILE A 1 202 ? 13.293 -17.421 -12.022 1.00 54.75 202 ILE A CA 1
ATOM 1563 C C . ILE A 1 202 ? 13.841 -17.928 -13.349 1.00 54.75 202 ILE A C 1
ATOM 1565 O O . ILE A 1 202 ? 14.345 -17.137 -14.142 1.00 54.75 202 ILE A O 1
ATOM 1569 N N . GLN A 1 203 ? 13.774 -19.237 -13.582 1.00 57.16 203 GLN A N 1
ATOM 1570 C CA . GLN A 1 203 ? 14.238 -19.837 -14.822 1.00 57.16 203 GLN A CA 1
ATOM 1571 C C . GLN A 1 203 ? 13.410 -19.341 -16.012 1.00 57.16 203 GLN A C 1
ATOM 1573 O O . GLN A 1 203 ? 13.998 -18.883 -16.985 1.00 57.16 203 GLN A O 1
ATOM 1578 N N . GLN A 1 204 ? 12.081 -19.304 -15.898 1.00 57.78 204 GLN A N 1
ATOM 1579 C CA . GLN A 1 204 ? 11.196 -18.748 -16.927 1.00 57.78 204 GLN A CA 1
ATOM 1580 C C . GLN A 1 204 ? 11.495 -17.270 -17.211 1.00 57.78 204 GLN A C 1
ATOM 1582 O O . GLN A 1 204 ? 11.591 -16.873 -18.367 1.00 57.78 204 GLN A O 1
ATOM 1587 N N . LEU A 1 205 ? 11.728 -16.453 -16.176 1.00 58.12 205 LEU A N 1
ATOM 1588 C CA . LEU A 1 205 ? 12.101 -15.044 -16.356 1.00 58.12 205 LEU A CA 1
ATOM 1589 C C . LEU A 1 205 ? 13.504 -14.864 -16.962 1.00 58.12 205 LEU A C 1
ATOM 1591 O O . LEU A 1 205 ? 13.732 -13.906 -17.696 1.00 58.12 205 LEU A O 1
ATOM 1595 N N . ARG A 1 206 ? 14.450 -15.767 -16.668 1.00 61.31 206 ARG A N 1
ATOM 1596 C CA . ARG A 1 206 ? 15.794 -15.781 -17.276 1.00 61.31 206 ARG A CA 1
ATOM 1597 C C . ARG A 1 206 ? 15.779 -16.209 -18.741 1.00 61.31 206 ARG A C 1
ATOM 1599 O O . ARG A 1 206 ? 16.703 -15.862 -19.470 1.00 61.31 206 ARG A O 1
ATOM 1606 N N . GLU A 1 207 ? 14.775 -16.978 -19.152 1.00 63.97 207 GLU A N 1
ATOM 1607 C CA . GLU A 1 207 ? 14.604 -17.447 -20.530 1.00 63.97 207 GLU A CA 1
ATOM 1608 C C . GLU A 1 207 ? 14.019 -16.374 -21.455 1.00 63.97 207 GLU A C 1
ATOM 1610 O O . GLU A 1 207 ? 14.188 -16.464 -22.672 1.00 63.97 207 GLU A O 1
ATOM 1615 N N . ILE A 1 208 ? 13.400 -15.325 -20.902 1.00 60.28 208 ILE A N 1
ATOM 1616 C CA . ILE A 1 208 ? 12.972 -14.157 -21.676 1.00 60.28 208 ILE A CA 1
ATOM 1617 C C . ILE A 1 208 ? 14.229 -13.489 -22.268 1.00 60.28 208 ILE A C 1
ATOM 1619 O O . ILE A 1 208 ? 15.094 -13.064 -21.506 1.00 60.28 208 ILE A O 1
ATOM 1623 N N . PRO A 1 209 ? 14.356 -13.320 -23.600 1.00 62.25 209 PRO A N 1
ATOM 1624 C CA . PRO A 1 209 ? 15.506 -12.644 -24.196 1.00 62.25 209 PRO A CA 1
ATOM 1625 C C . PRO A 1 209 ? 15.628 -11.206 -23.677 1.00 62.25 209 PRO A C 1
ATOM 1627 O O . PRO A 1 209 ? 14.781 -10.349 -23.963 1.00 62.25 209 PRO A O 1
ATOM 1630 N N . VAL A 1 210 ? 16.670 -10.929 -22.892 1.00 63.94 210 VAL A N 1
ATOM 1631 C CA . VAL A 1 210 ? 16.860 -9.631 -22.237 1.00 63.94 210 VAL A CA 1
ATOM 1632 C C . VAL A 1 210 ? 17.908 -8.802 -22.972 1.00 63.94 210 VAL A C 1
ATOM 1634 O O . VAL A 1 210 ? 19.074 -9.183 -23.044 1.00 63.94 210 VAL A O 1
ATOM 1637 N N . ALA A 1 211 ? 17.518 -7.622 -23.456 1.00 65.12 211 ALA A N 1
ATOM 1638 C CA . ALA A 1 211 ? 18.490 -6.575 -23.750 1.00 65.12 211 ALA A CA 1
ATOM 1639 C C . ALA A 1 211 ? 18.824 -5.873 -22.426 1.00 65.12 211 ALA A C 1
ATOM 1641 O O . ALA A 1 211 ? 18.001 -5.134 -21.890 1.00 65.12 211 ALA A O 1
ATOM 1642 N N . VAL A 1 212 ? 19.999 -6.161 -21.863 1.00 70.12 212 VAL A N 1
ATOM 1643 C CA . VAL A 1 212 ? 20.519 -5.490 -20.660 1.00 70.12 212 VAL A CA 1
ATOM 1644 C C . VAL A 1 212 ? 21.599 -4.475 -21.026 1.00 70.12 212 VAL A C 1
ATOM 1646 O O . VAL A 1 212 ? 22.269 -4.645 -22.052 1.00 70.12 212 VAL A O 1
ATOM 1649 N N . PRO A 1 213 ? 21.813 -3.434 -20.199 1.00 71.56 213 PRO A N 1
ATOM 1650 C CA . PRO A 1 213 ? 22.953 -2.547 -20.349 1.00 71.56 213 PRO A CA 1
ATOM 1651 C C . PRO A 1 213 ? 24.255 -3.342 -20.386 1.00 71.56 213 PRO A C 1
ATOM 1653 O O . PRO A 1 213 ? 24.547 -4.126 -19.484 1.00 71.56 213 PRO A O 1
ATOM 1656 N N . ARG A 1 214 ? 25.054 -3.113 -21.431 1.00 78.62 214 ARG A N 1
ATOM 1657 C CA . ARG A 1 214 ? 26.440 -3.605 -21.526 1.00 78.62 214 ARG A CA 1
ATOM 1658 C C . ARG A 1 214 ? 27.440 -2.624 -20.921 1.00 78.62 214 ARG A C 1
ATOM 1660 O O . ARG A 1 214 ? 28.644 -2.859 -20.972 1.00 78.62 214 ARG A O 1
ATOM 1667 N N . TYR A 1 215 ? 26.950 -1.522 -20.370 1.00 80.06 215 TYR A N 1
ATOM 1668 C CA . TYR A 1 215 ? 27.729 -0.546 -19.638 1.00 80.06 215 TYR A CA 1
ATOM 1669 C C . TYR A 1 215 ? 26.971 -0.122 -18.382 1.00 80.06 215 TYR A C 1
ATOM 1671 O O . TYR A 1 215 ? 25.793 0.226 -18.447 1.00 80.06 215 TYR A O 1
ATOM 1679 N N . TRP A 1 216 ? 27.686 -0.120 -17.263 1.00 76.19 216 TRP A N 1
ATOM 1680 C CA . TRP A 1 216 ? 27.322 0.577 -16.038 1.00 76.19 216 TRP A CA 1
ATOM 1681 C C . TRP A 1 216 ? 28.622 0.978 -15.320 1.00 76.19 216 TRP A C 1
ATOM 1683 O O . TRP A 1 216 ? 29.579 0.195 -15.376 1.00 76.19 216 TRP A O 1
ATOM 1693 N N . PRO A 1 217 ? 28.710 2.145 -14.652 1.00 65.31 217 PRO A N 1
ATOM 1694 C CA . PRO A 1 217 ? 29.968 2.620 -14.064 1.00 65.31 217 PRO A CA 1
ATOM 1695 C C . PRO A 1 217 ? 30.654 1.643 -13.100 1.00 65.31 217 PRO A C 1
ATOM 1697 O O . PRO A 1 217 ? 31.879 1.630 -13.014 1.00 65.31 217 PRO A O 1
ATOM 1700 N N . THR A 1 218 ? 29.878 0.824 -12.384 1.00 60.47 218 THR A N 1
ATOM 1701 C CA . THR A 1 218 ? 30.354 -0.036 -11.285 1.00 60.47 218 THR A CA 1
ATOM 1702 C C . THR A 1 218 ? 30.373 -1.540 -11.600 1.00 60.47 218 THR A C 1
ATOM 1704 O O . THR A 1 218 ? 30.658 -2.338 -10.712 1.00 60.47 218 THR A O 1
ATOM 1707 N N . GLY A 1 219 ? 30.144 -1.949 -12.855 1.00 61.84 219 GLY A N 1
ATOM 1708 C CA . GLY A 1 219 ? 30.088 -3.363 -13.275 1.00 61.84 219 GLY A CA 1
ATOM 1709 C C . GLY A 1 219 ? 28.684 -3.793 -13.699 1.00 61.84 219 GLY A C 1
ATOM 1710 O O . GLY A 1 219 ? 27.770 -2.993 -13.634 1.00 61.84 219 GLY A O 1
ATOM 1711 N N . ILE A 1 220 ? 28.493 -5.019 -14.197 1.00 66.06 220 ILE A N 1
ATOM 1712 C CA . ILE A 1 220 ? 27.201 -5.450 -14.768 1.00 66.06 220 ILE A CA 1
ATOM 1713 C C . ILE A 1 220 ? 26.781 -6.765 -14.129 1.00 66.06 220 ILE A C 1
ATOM 1715 O O . ILE A 1 220 ? 27.264 -7.834 -14.498 1.00 66.06 220 ILE A O 1
ATOM 1719 N N . GLY A 1 221 ? 25.857 -6.668 -13.182 1.00 73.50 221 GLY A N 1
ATOM 1720 C CA . GLY A 1 221 ? 25.027 -7.777 -12.733 1.00 73.50 221 GLY A CA 1
ATOM 1721 C C . GLY A 1 221 ? 23.564 -7.391 -12.907 1.00 73.50 221 GLY A C 1
ATOM 1722 O O . GLY A 1 221 ? 23.223 -6.206 -12.898 1.00 73.50 221 GLY A O 1
ATOM 1723 N N . HIS A 1 222 ? 22.692 -8.367 -13.120 1.00 77.12 222 HIS A N 1
ATOM 1724 C CA . HIS A 1 222 ? 21.259 -8.118 -13.175 1.00 77.12 222 HIS A CA 1
ATOM 1725 C C . HIS A 1 222 ? 20.477 -9.335 -12.694 1.00 77.12 222 HIS A C 1
ATOM 1727 O O . HIS A 1 222 ? 20.865 -10.482 -12.912 1.00 77.12 222 HIS A O 1
ATOM 1733 N N . MET A 1 223 ? 19.337 -9.063 -12.075 1.00 74.50 223 MET A N 1
ATOM 1734 C CA . MET A 1 223 ? 18.425 -10.063 -11.547 1.00 74.50 223 MET A CA 1
ATOM 1735 C C . MET A 1 223 ? 16.992 -9.671 -11.920 1.00 74.50 223 MET A C 1
ATOM 1737 O O . MET A 1 223 ? 16.540 -8.600 -11.502 1.00 74.50 223 MET A O 1
ATOM 1741 N N . PRO A 1 224 ? 16.249 -10.514 -12.659 1.00 72.38 224 PRO A N 1
ATOM 1742 C CA . PRO A 1 224 ? 14.822 -10.309 -12.875 1.00 72.38 224 PRO A CA 1
ATOM 1743 C C . PRO A 1 224 ? 14.039 -10.228 -11.558 1.00 72.38 224 PRO A C 1
ATOM 1745 O O . PRO A 1 224 ? 14.188 -11.075 -10.677 1.00 72.38 224 PRO A O 1
ATOM 1748 N N . GLN A 1 225 ? 13.205 -9.197 -11.434 1.00 68.62 225 GLN A N 1
ATOM 1749 C CA . GLN A 1 225 ? 12.371 -8.887 -10.269 1.00 68.62 225 GLN A CA 1
ATOM 1750 C C . GLN A 1 225 ? 10.876 -8.988 -10.566 1.00 68.62 225 GLN A C 1
ATOM 1752 O O . GLN A 1 225 ? 10.083 -9.177 -9.654 1.00 68.62 225 GLN A O 1
ATOM 1757 N N . ALA A 1 226 ? 10.446 -8.893 -11.808 1.00 69.06 226 ALA A N 1
ATOM 1758 C CA . ALA A 1 226 ? 9.073 -9.169 -12.212 1.00 69.06 226 ALA A CA 1
ATOM 1759 C C . ALA A 1 226 ? 9.050 -9.250 -13.730 1.00 69.06 226 ALA A C 1
ATOM 1761 O O . ALA A 1 226 ? 10.022 -8.874 -14.388 1.00 69.06 226 ALA A O 1
ATOM 1762 N N . GLY A 1 227 ? 7.960 -9.753 -14.276 1.00 68.12 227 GLY A N 1
ATOM 1763 C CA . GLY A 1 227 ? 7.756 -9.775 -15.706 1.00 68.12 227 GLY A CA 1
ATOM 1764 C C . GLY A 1 227 ? 6.621 -10.700 -16.078 1.00 68.12 227 GLY A C 1
ATOM 1765 O O . GLY A 1 227 ? 6.115 -11.457 -15.247 1.00 68.12 227 GLY A O 1
ATOM 1766 N N . ASP A 1 228 ? 6.271 -10.631 -17.348 1.00 61.12 228 ASP A N 1
ATOM 1767 C CA . ASP A 1 228 ? 5.276 -11.473 -17.977 1.00 61.12 228 ASP A CA 1
ATOM 1768 C C . ASP A 1 228 ? 5.917 -12.098 -19.230 1.00 61.12 228 ASP A C 1
ATOM 1770 O O . ASP A 1 228 ? 6.228 -11.382 -20.190 1.00 61.12 228 ASP A O 1
ATOM 1774 N N . PRO A 1 229 ? 6.173 -13.419 -19.226 1.00 56.41 229 PRO A N 1
ATOM 1775 C CA . PRO A 1 229 ? 6.810 -14.097 -20.348 1.00 56.41 229 PRO A CA 1
ATOM 1776 C C . PRO A 1 229 ? 5.956 -14.092 -21.622 1.00 56.41 229 PRO A C 1
ATOM 1778 O O . PRO A 1 229 ? 6.528 -14.178 -22.709 1.00 56.41 229 PRO A O 1
ATOM 1781 N N . ASP A 1 230 ? 4.631 -13.943 -21.522 1.00 54.19 230 ASP A N 1
ATOM 1782 C CA . ASP A 1 230 ? 3.738 -13.950 -22.686 1.00 54.19 230 ASP A CA 1
ATOM 1783 C C . ASP A 1 230 ? 3.785 -12.620 -23.452 1.00 54.19 230 ASP A C 1
ATOM 1785 O O . ASP A 1 230 ? 3.599 -12.579 -24.671 1.00 54.19 230 ASP A O 1
ATOM 1789 N N . THR A 1 231 ? 4.066 -11.518 -22.752 1.00 62.03 231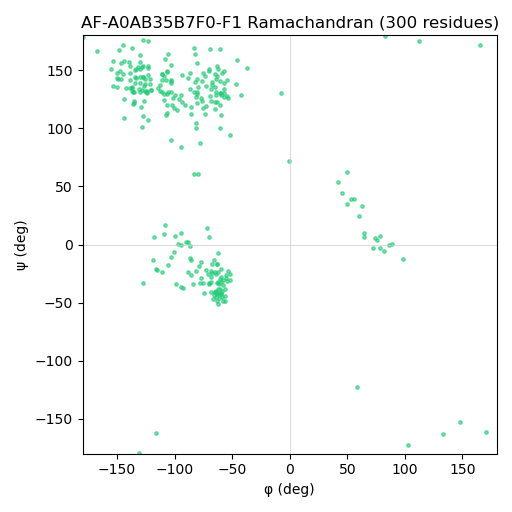 THR A N 1
ATOM 1790 C CA . THR A 1 231 ? 4.132 -10.168 -23.336 1.00 62.03 231 THR A CA 1
ATOM 1791 C C . THR A 1 231 ? 5.557 -9.641 -23.488 1.00 62.03 231 THR A C 1
ATOM 1793 O O . THR A 1 231 ? 5.786 -8.699 -24.248 1.00 62.03 231 THR A O 1
ATOM 1796 N N . GLY A 1 232 ? 6.522 -10.239 -22.786 1.00 66.00 232 GLY A N 1
ATOM 1797 C CA . GLY A 1 232 ? 7.913 -9.796 -22.731 1.00 66.00 232 GLY A CA 1
ATOM 1798 C C . GLY A 1 232 ? 8.160 -8.606 -21.797 1.00 66.00 232 GLY A C 1
ATOM 1799 O O . GLY A 1 232 ? 9.286 -8.085 -21.782 1.00 66.00 232 GLY A O 1
ATOM 1800 N N . GLU A 1 233 ? 7.146 -8.195 -21.021 1.00 73.31 233 GLU A N 1
ATOM 1801 C CA . GLU A 1 233 ? 7.306 -7.250 -19.913 1.00 73.31 233 GLU A CA 1
ATOM 1802 C C . GLU A 1 233 ? 8.331 -7.801 -18.926 1.00 73.31 233 GLU A C 1
ATOM 1804 O O . GLU A 1 233 ? 8.325 -8.985 -18.581 1.00 73.31 233 GLU A O 1
ATOM 1809 N N . LEU A 1 234 ? 9.254 -6.947 -18.497 1.00 75.44 234 LEU A N 1
ATOM 1810 C CA . LEU A 1 234 ? 10.339 -7.376 -17.634 1.00 75.44 234 LEU A CA 1
ATOM 1811 C C . LEU A 1 234 ? 10.846 -6.226 -16.784 1.00 75.44 234 LEU A C 1
ATOM 1813 O O . LEU A 1 234 ? 11.104 -5.130 -17.281 1.00 75.44 234 LEU A O 1
ATOM 1817 N N . ILE A 1 235 ? 11.077 -6.526 -15.513 1.00 79.12 235 ILE A N 1
ATOM 1818 C CA . ILE A 1 235 ? 11.752 -5.651 -14.567 1.00 79.12 235 ILE A CA 1
ATOM 1819 C C . ILE A 1 235 ? 12.974 -6.354 -14.037 1.00 79.12 235 ILE A C 1
ATOM 1821 O O . ILE A 1 235 ? 12.923 -7.499 -13.589 1.00 79.12 235 ILE A O 1
ATOM 1825 N N . LEU A 1 236 ? 14.074 -5.626 -14.041 1.00 80.88 236 LEU A N 1
ATOM 1826 C CA . LEU A 1 236 ? 15.382 -6.085 -13.640 1.00 80.88 236 LEU A CA 1
ATOM 1827 C C . LEU A 1 236 ? 15.894 -5.170 -12.541 1.00 80.88 236 LEU A C 1
ATOM 1829 O O . LEU A 1 236 ? 15.898 -3.952 -12.698 1.00 80.88 236 LEU A O 1
ATOM 1833 N N . SER A 1 237 ? 16.395 -5.756 -11.462 1.00 82.38 237 SER A N 1
ATOM 1834 C CA . SER A 1 237 ? 17.348 -5.057 -10.609 1.00 82.38 237 SER A CA 1
ATOM 1835 C C . SER A 1 237 ? 18.712 -5.179 -11.255 1.00 82.38 237 SER A C 1
ATOM 1837 O O . SER A 1 237 ? 19.154 -6.291 -11.539 1.00 82.38 237 SER A O 1
ATOM 1839 N N . LEU A 1 238 ? 19.390 -4.061 -11.463 1.00 84.00 238 LEU A N 1
ATOM 1840 C CA . LEU A 1 238 ? 20.804 -4.050 -11.796 1.00 84.00 238 LEU A CA 1
ATOM 1841 C C . LEU A 1 238 ? 21.577 -4.225 -10.481 1.00 84.00 238 LEU A C 1
ATOM 1843 O O . LEU A 1 238 ? 21.379 -3.476 -9.524 1.00 84.00 238 LEU A O 1
ATOM 1847 N N . GLU A 1 239 ? 22.405 -5.261 -10.398 1.00 80.81 239 GLU A N 1
ATOM 1848 C CA . GLU A 1 239 ? 23.203 -5.614 -9.214 1.00 80.81 239 GLU A CA 1
ATOM 1849 C C . GLU A 1 239 ? 24.490 -4.786 -9.183 1.00 80.81 239 GLU A C 1
ATOM 1851 O O . GLU A 1 239 ? 25.608 -5.285 -9.293 1.00 80.81 239 GLU A O 1
ATOM 1856 N N . VAL A 1 240 ? 24.293 -3.479 -9.114 1.00 79.81 240 VAL A N 1
ATOM 1857 C CA . VAL A 1 240 ? 25.316 -2.441 -9.217 1.00 79.81 240 VAL A CA 1
ATOM 1858 C C . VAL A 1 240 ? 25.039 -1.382 -8.157 1.00 79.81 240 VAL A C 1
ATOM 1860 O O . VAL A 1 240 ? 23.978 -1.394 -7.522 1.00 79.81 240 VAL A O 1
ATOM 1863 N N . ASP A 1 241 ? 25.983 -0.467 -7.941 1.00 75.50 241 ASP A N 1
ATOM 1864 C CA . ASP A 1 241 ? 25.802 0.568 -6.920 1.00 75.50 241 ASP A CA 1
ATOM 1865 C C . ASP A 1 241 ? 24.530 1.403 -7.169 1.00 75.50 241 ASP A C 1
ATOM 1867 O O . ASP A 1 241 ? 24.172 1.708 -8.309 1.00 75.50 241 ASP A O 1
ATOM 1871 N N . GLY A 1 242 ? 23.808 1.707 -6.090 1.00 74.00 242 GLY A N 1
ATOM 1872 C CA . GLY A 1 242 ? 22.482 2.332 -6.140 1.00 74.00 242 GLY A CA 1
ATOM 1873 C C . GLY A 1 242 ? 21.313 1.393 -6.482 1.00 74.00 242 GLY A C 1
ATOM 1874 O O . GLY A 1 242 ? 20.166 1.844 -6.437 1.00 74.00 242 GLY A O 1
ATOM 1875 N N . ALA A 1 243 ? 21.577 0.111 -6.770 1.00 81.31 243 ALA A N 1
ATOM 1876 C CA . ALA A 1 243 ? 20.600 -0.925 -7.133 1.00 81.31 243 ALA A CA 1
ATOM 1877 C C . ALA A 1 243 ? 19.508 -0.446 -8.119 1.00 81.31 243 ALA A C 1
ATOM 1879 O O . ALA A 1 243 ? 18.319 -0.533 -7.800 1.00 81.31 243 ALA A O 1
ATOM 1880 N N . PRO A 1 244 ? 19.876 0.124 -9.280 1.00 85.50 244 PRO A N 1
ATOM 1881 C CA . PRO A 1 244 ? 18.933 0.691 -10.234 1.00 85.50 244 PRO A CA 1
ATOM 1882 C C . PRO A 1 244 ? 17.974 -0.358 -10.784 1.00 85.50 244 PRO A C 1
ATOM 1884 O O . PRO A 1 244 ? 18.324 -1.530 -10.916 1.00 85.50 244 PRO A O 1
ATOM 1887 N N . ILE A 1 245 ? 16.772 0.079 -11.146 1.00 86.44 245 ILE A N 1
ATOM 1888 C CA . ILE A 1 245 ? 15.746 -0.794 -11.712 1.00 86.44 245 ILE A CA 1
ATOM 1889 C C . ILE A 1 245 ? 15.569 -0.464 -13.188 1.00 86.44 245 ILE A C 1
ATOM 1891 O O . ILE A 1 245 ? 15.292 0.678 -13.540 1.00 86.44 245 ILE A O 1
ATOM 1895 N N . LEU A 1 246 ? 15.707 -1.459 -14.057 1.00 87.00 246 LEU A N 1
ATOM 1896 C CA . LEU A 1 246 ? 15.411 -1.336 -15.478 1.00 87.00 246 LEU A CA 1
ATOM 1897 C C . LEU A 1 246 ? 14.115 -2.080 -15.784 1.00 87.00 246 LEU A C 1
ATOM 1899 O O . LEU A 1 246 ? 14.033 -3.289 -15.587 1.00 87.00 246 LEU A O 1
ATOM 1903 N N . ALA A 1 247 ? 13.124 -1.356 -16.281 1.00 85.38 247 ALA A N 1
ATOM 1904 C CA . ALA A 1 247 ? 11.849 -1.898 -16.719 1.00 85.38 247 ALA A CA 1
ATOM 1905 C C . ALA A 1 247 ? 11.711 -1.792 -18.241 1.00 85.38 247 ALA A C 1
ATOM 1907 O O . ALA A 1 247 ? 12.176 -0.816 -18.841 1.00 85.38 247 ALA A O 1
ATOM 1908 N N . ARG A 1 248 ? 11.029 -2.763 -18.852 1.00 85.94 248 ARG A N 1
ATOM 1909 C CA . ARG A 1 248 ? 10.578 -2.696 -20.245 1.00 85.94 248 ARG A CA 1
ATOM 1910 C C . ARG A 1 248 ? 9.170 -3.249 -20.410 1.00 85.94 248 ARG A C 1
ATOM 1912 O O . ARG A 1 248 ? 8.814 -4.211 -19.735 1.00 85.94 248 ARG A O 1
ATOM 1919 N N . TRP A 1 249 ? 8.414 -2.687 -21.346 1.00 82.44 249 TRP A N 1
ATOM 1920 C CA . TRP A 1 249 ? 7.069 -3.145 -21.707 1.00 82.44 249 TRP A CA 1
ATOM 1921 C C . TRP A 1 249 ? 6.734 -2.775 -23.166 1.00 82.44 249 TRP A C 1
ATOM 1923 O O . TRP A 1 249 ? 7.386 -1.894 -23.731 1.00 82.44 249 TRP A O 1
ATOM 1933 N N . PRO A 1 250 ? 5.778 -3.450 -23.829 1.00 80.06 250 PRO A N 1
ATOM 1934 C CA . PRO A 1 250 ? 5.419 -3.159 -25.223 1.00 80.06 250 PRO A CA 1
ATOM 1935 C C . PRO A 1 250 ? 4.975 -1.704 -25.482 1.00 80.06 250 PRO A C 1
ATOM 1937 O O . PRO A 1 250 ? 4.338 -1.073 -24.641 1.00 80.06 250 PRO A O 1
ATOM 1940 N N . LEU A 1 251 ? 5.224 -1.178 -26.693 1.00 74.81 251 LEU A N 1
ATOM 1941 C CA . LEU A 1 251 ? 4.928 0.227 -27.055 1.00 74.81 251 LEU A CA 1
ATOM 1942 C C . LEU A 1 251 ? 3.468 0.682 -26.837 1.00 74.81 251 LEU A C 1
ATOM 1944 O O . LEU A 1 251 ? 3.220 1.871 -26.635 1.00 74.81 251 LEU A O 1
ATOM 1948 N N . ASN A 1 252 ? 2.512 -0.248 -26.882 1.00 72.31 252 ASN A N 1
ATOM 1949 C CA . ASN A 1 252 ? 1.075 0.031 -26.782 1.00 72.31 252 ASN A CA 1
ATOM 1950 C C . ASN A 1 252 ? 0.465 -0.420 -25.447 1.00 72.31 252 ASN A C 1
ATOM 1952 O O . ASN A 1 252 ? -0.752 -0.587 -25.349 1.00 72.31 252 ASN A O 1
ATOM 1956 N N . THR A 1 253 ? 1.295 -0.670 -24.436 1.00 64.94 253 THR A N 1
ATOM 1957 C CA . THR A 1 253 ? 0.848 -1.064 -23.099 1.00 64.94 253 THR A CA 1
ATOM 1958 C C . THR A 1 253 ? 1.378 -0.097 -22.041 1.00 64.94 253 THR A C 1
ATOM 1960 O O . THR A 1 253 ? 2.138 0.833 -22.324 1.00 64.94 253 THR A O 1
ATOM 1963 N N . HIS A 1 254 ? 0.940 -0.306 -20.801 1.00 62.88 254 HIS A N 1
ATOM 1964 C CA . HIS A 1 254 ? 1.416 0.423 -19.635 1.00 62.88 254 HIS A CA 1
ATOM 1965 C C . HIS A 1 254 ? 1.986 -0.568 -18.630 1.00 62.88 254 HIS A C 1
ATOM 1967 O O . HIS A 1 254 ? 1.357 -1.599 -18.379 1.00 62.88 254 HIS A O 1
ATOM 1973 N N . LEU A 1 255 ? 3.113 -0.177 -18.039 1.00 60.50 255 LEU A N 1
ATOM 1974 C CA . LEU A 1 255 ? 3.752 -0.822 -16.898 1.00 60.50 255 LEU A CA 1
ATOM 1975 C C . LEU A 1 255 ? 2.715 -1.139 -15.793 1.00 60.50 255 LEU A C 1
ATOM 1977 O O . LEU A 1 255 ? 1.813 -0.329 -15.542 1.00 60.50 255 LEU A O 1
ATOM 1981 N N . THR A 1 256 ? 2.788 -2.315 -15.165 1.00 54.00 256 THR A N 1
ATOM 1982 C CA . THR A 1 256 ? 1.739 -2.797 -14.249 1.00 54.00 256 THR A CA 1
ATOM 1983 C C . THR A 1 256 ? 1.877 -2.233 -12.823 1.00 54.00 256 THR A C 1
ATOM 1985 O O . THR A 1 256 ? 2.859 -1.589 -12.467 1.00 54.00 256 THR A O 1
ATOM 1988 N N . LEU A 1 257 ? 0.862 -2.426 -11.967 1.00 44.41 257 LEU A N 1
ATOM 1989 C CA . LEU A 1 257 ? 0.852 -1.912 -10.582 1.00 44.41 257 LEU A CA 1
ATOM 1990 C C . LEU A 1 257 ? 1.968 -2.517 -9.709 1.00 44.41 257 LEU A C 1
ATOM 1992 O O . LEU A 1 257 ? 2.513 -1.836 -8.837 1.00 44.41 257 LEU A O 1
ATOM 1996 N N . LEU A 1 258 ? 2.326 -3.781 -9.970 1.00 45.88 258 LEU A N 1
ATOM 1997 C CA . LEU A 1 258 ? 3.467 -4.458 -9.342 1.00 45.88 258 LEU A CA 1
ATOM 1998 C C . LEU A 1 258 ? 4.751 -3.618 -9.464 1.00 45.88 258 LEU A C 1
ATOM 2000 O O . LEU A 1 258 ? 5.610 -3.664 -8.586 1.00 45.88 258 LEU A O 1
ATOM 2004 N N . ASP A 1 259 ? 4.821 -2.763 -10.481 1.00 49.75 259 ASP A N 1
ATOM 2005 C CA . ASP A 1 259 ? 6.039 -2.126 -10.947 1.00 49.75 259 ASP A CA 1
ATOM 2006 C C . ASP A 1 259 ? 6.253 -0.746 -10.324 1.00 49.75 259 ASP A C 1
ATOM 2008 O O . ASP A 1 259 ? 7.377 -0.414 -9.948 1.00 49.75 259 ASP A O 1
ATOM 2012 N N . GLN A 1 260 ? 5.179 0.027 -10.107 1.00 51.06 260 GLN A N 1
ATOM 2013 C CA . GLN A 1 260 ? 5.244 1.281 -9.338 1.00 51.06 260 GLN A CA 1
ATOM 2014 C C . GLN A 1 260 ? 5.668 1.030 -7.886 1.00 51.06 260 GLN A C 1
ATOM 2016 O O . GLN A 1 260 ? 6.383 1.837 -7.296 1.00 51.06 260 GLN A O 1
ATOM 2021 N N . LEU A 1 261 ? 5.288 -0.124 -7.330 1.00 50.12 261 LEU A N 1
ATOM 2022 C CA . LEU A 1 261 ? 5.747 -0.560 -6.014 1.00 50.12 261 LEU A CA 1
ATOM 2023 C C . LEU A 1 261 ? 7.197 -1.059 -6.045 1.00 50.12 261 LEU A C 1
ATOM 2025 O O . LEU A 1 261 ? 7.912 -0.868 -5.065 1.00 50.12 261 LEU A O 1
ATOM 2029 N N . LEU A 1 262 ? 7.658 -1.682 -7.139 1.00 55.38 262 LEU A N 1
ATOM 2030 C CA . LEU A 1 262 ? 9.028 -2.204 -7.261 1.00 55.38 262 LEU A CA 1
ATOM 2031 C C . LEU A 1 262 ? 10.089 -1.102 -7.356 1.00 55.38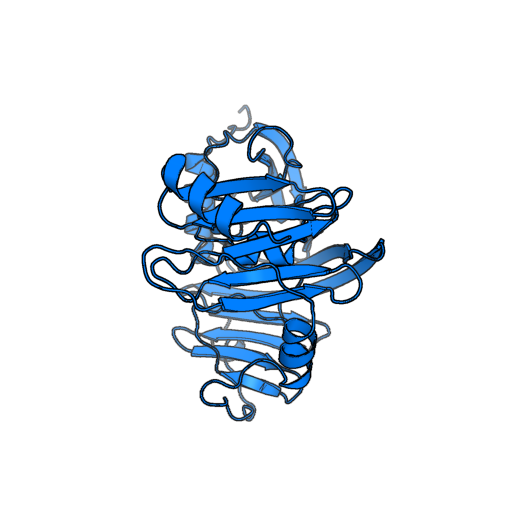 262 LEU A C 1
ATOM 2033 O O . LEU A 1 262 ? 11.180 -1.272 -6.805 1.00 55.38 262 LEU A O 1
ATOM 2037 N N . VAL A 1 263 ? 9.753 0.023 -7.987 1.00 61.81 263 VAL A N 1
ATOM 2038 C CA . VAL A 1 263 ? 10.643 1.185 -8.160 1.00 61.81 263 VAL A CA 1
ATOM 2039 C C . VAL A 1 263 ? 10.548 2.202 -7.018 1.00 61.81 263 VAL A C 1
ATOM 2041 O O . VAL A 1 263 ? 11.212 3.238 -7.049 1.00 61.81 263 VAL A O 1
ATOM 2044 N N . ALA A 1 264 ? 9.738 1.924 -5.992 1.00 59.22 264 ALA A N 1
ATOM 2045 C CA . ALA A 1 264 ? 9.637 2.788 -4.823 1.00 59.22 264 ALA A CA 1
ATOM 2046 C C . ALA A 1 264 ? 11.004 2.919 -4.125 1.00 59.22 264 ALA A C 1
ATOM 2048 O O . ALA A 1 264 ? 11.674 1.920 -3.842 1.00 59.22 264 ALA A O 1
ATOM 2049 N N . GLY A 1 265 ? 11.413 4.167 -3.873 1.00 63.59 265 GLY A N 1
ATOM 2050 C CA . GLY A 1 265 ? 12.755 4.535 -3.405 1.00 63.59 265 GLY A CA 1
ATOM 2051 C C . GLY A 1 265 ? 13.708 5.020 -4.509 1.00 63.59 265 GLY A C 1
ATOM 2052 O O . GLY A 1 265 ? 14.735 5.622 -4.193 1.00 63.59 265 GLY A O 1
ATOM 2053 N N . HIS A 1 266 ? 13.365 4.840 -5.787 1.00 75.94 266 HIS A N 1
ATOM 2054 C CA . HIS A 1 266 ? 14.128 5.326 -6.940 1.00 75.94 266 HIS A CA 1
ATOM 2055 C C . HIS A 1 266 ? 13.456 6.571 -7.522 1.00 75.94 266 HIS A C 1
ATOM 2057 O O . HIS A 1 266 ? 12.564 6.493 -8.362 1.00 75.94 266 HIS A O 1
ATOM 2063 N N . ARG A 1 267 ? 13.866 7.737 -7.011 1.00 74.12 267 ARG A N 1
ATOM 2064 C CA . ARG A 1 267 ? 13.216 9.035 -7.265 1.00 74.12 267 ARG A CA 1
ATOM 2065 C C . ARG A 1 267 ? 13.448 9.580 -8.670 1.00 74.12 267 ARG A C 1
ATOM 2067 O O . ARG A 1 267 ? 12.677 10.409 -9.140 1.00 74.12 267 ARG A O 1
ATOM 2074 N N . HIS A 1 268 ? 14.507 9.134 -9.331 1.00 79.25 268 HIS A N 1
ATOM 2075 C CA . HIS A 1 268 ? 14.864 9.595 -10.662 1.00 79.25 268 HIS A CA 1
ATOM 2076 C C . HIS A 1 268 ? 14.560 8.499 -11.665 1.00 79.25 268 HIS A C 1
ATOM 2078 O O . HIS A 1 268 ? 14.768 7.316 -11.393 1.00 79.25 268 HIS A O 1
ATOM 2084 N N . HIS A 1 269 ? 14.064 8.886 -12.832 1.00 86.94 269 HIS A N 1
ATOM 2085 C CA . HIS A 1 269 ? 13.855 7.941 -13.906 1.00 86.94 269 HIS A CA 1
ATOM 2086 C C . HIS A 1 269 ? 14.070 8.591 -15.262 1.00 86.94 269 HIS A C 1
ATOM 2088 O O . HIS A 1 269 ? 13.798 9.774 -15.454 1.00 86.94 269 HIS A O 1
ATOM 2094 N N . VAL A 1 270 ? 14.528 7.785 -16.211 1.00 87.56 270 VAL A N 1
ATOM 2095 C CA . VAL A 1 270 ? 14.677 8.179 -17.609 1.00 87.56 270 VAL A CA 1
ATOM 2096 C C . VAL A 1 270 ? 14.014 7.126 -18.479 1.00 87.56 270 VAL A C 1
ATOM 2098 O O . VAL A 1 270 ? 14.194 5.924 -18.273 1.00 87.56 270 VAL A O 1
ATOM 2101 N N . GLY A 1 271 ? 13.178 7.581 -19.406 1.00 88.12 271 GLY A N 1
ATOM 2102 C CA . GLY A 1 271 ? 12.456 6.721 -20.334 1.00 88.12 271 GLY A CA 1
ATOM 2103 C C . GLY A 1 271 ? 12.997 6.866 -21.747 1.00 88.12 271 GLY A C 1
ATOM 2104 O O . GLY A 1 271 ? 13.379 7.958 -22.161 1.00 88.12 271 GLY A O 1
ATOM 2105 N N . TRP A 1 272 ? 13.002 5.774 -22.498 1.00 89.12 272 TRP A N 1
ATOM 2106 C CA . TRP A 1 272 ? 13.224 5.799 -23.939 1.00 89.12 272 TRP A CA 1
ATOM 2107 C C . TRP A 1 272 ? 12.437 4.672 -24.596 1.00 89.12 272 TRP A C 1
ATOM 2109 O O . TRP A 1 272 ? 11.947 3.768 -23.927 1.00 89.12 272 TRP A O 1
ATOM 2119 N N . SER A 1 273 ? 12.332 4.715 -25.916 1.00 88.94 273 SER A N 1
ATOM 2120 C CA . SER A 1 273 ? 11.637 3.689 -26.685 1.00 88.94 273 SER A CA 1
ATOM 2121 C C . SER A 1 273 ? 12.521 3.214 -27.832 1.00 88.94 273 SER A C 1
ATOM 2123 O O . SER A 1 273 ? 13.354 3.970 -28.342 1.00 88.94 273 SER A O 1
ATOM 2125 N N . ASP A 1 274 ? 12.346 1.961 -28.236 1.00 85.94 274 ASP A N 1
ATOM 2126 C CA . ASP A 1 274 ? 12.860 1.427 -29.497 1.00 85.94 274 ASP A CA 1
ATOM 2127 C C . ASP A 1 274 ? 11.695 1.004 -30.414 1.00 85.94 274 ASP A C 1
ATOM 2129 O O . ASP A 1 274 ? 10.570 1.468 -30.243 1.00 85.94 274 ASP A O 1
ATOM 2133 N N . ALA A 1 275 ? 11.956 0.174 -31.428 1.00 83.94 275 ALA A N 1
ATOM 2134 C CA . ALA A 1 275 ? 10.931 -0.276 -32.372 1.00 83.94 275 ALA A CA 1
ATOM 2135 C C . ALA A 1 275 ? 9.866 -1.205 -31.752 1.00 83.94 275 ALA A C 1
ATOM 2137 O O . ALA A 1 275 ? 8.822 -1.418 -32.363 1.00 83.94 275 ALA A O 1
ATOM 2138 N N . THR A 1 276 ? 10.132 -1.782 -30.579 1.00 81.88 276 THR A N 1
ATOM 2139 C CA . THR A 1 276 ? 9.314 -2.839 -29.961 1.00 81.88 276 THR A CA 1
ATOM 2140 C C . THR A 1 276 ? 8.911 -2.501 -28.524 1.00 81.88 276 THR A C 1
ATOM 2142 O O . THR A 1 276 ? 7.804 -2.841 -28.100 1.00 81.88 276 THR A O 1
ATOM 2145 N N . TRP A 1 277 ? 9.768 -1.799 -27.783 1.00 86.44 277 TRP A N 1
ATOM 2146 C CA . TRP A 1 277 ? 9.649 -1.638 -26.338 1.00 86.44 277 TRP A CA 1
ATOM 2147 C C . TRP A 1 277 ? 9.702 -0.176 -25.902 1.00 86.44 277 TRP A C 1
ATOM 2149 O O . TRP A 1 277 ? 10.480 0.629 -26.420 1.00 86.44 277 TRP A O 1
ATOM 2159 N N . HIS A 1 278 ? 8.925 0.134 -24.870 1.00 86.81 278 HIS A N 1
ATOM 2160 C CA . HIS A 1 278 ? 9.241 1.196 -23.929 1.00 86.81 278 HIS A CA 1
ATOM 2161 C C . HIS A 1 278 ? 10.217 0.669 -22.892 1.00 86.81 278 HIS A C 1
ATOM 2163 O O . HIS A 1 278 ? 10.075 -0.447 -22.397 1.00 86.81 278 HIS A O 1
ATOM 2169 N N . TRP A 1 279 ? 11.175 1.507 -22.539 1.00 88.19 279 TRP A N 1
ATOM 2170 C CA . TRP A 1 279 ? 12.160 1.269 -21.505 1.00 88.19 279 TRP A CA 1
ATOM 2171 C C . TRP A 1 279 ? 12.079 2.377 -20.473 1.00 88.19 279 TRP A C 1
ATOM 2173 O O . TRP A 1 279 ? 11.855 3.547 -20.800 1.00 88.19 279 TRP A O 1
ATOM 2183 N N . ARG A 1 280 ? 12.323 2.021 -19.217 1.00 89.12 280 ARG A N 1
ATOM 2184 C CA . ARG A 1 280 ? 12.507 2.996 -18.153 1.00 89.12 280 ARG A CA 1
ATOM 2185 C C . ARG A 1 280 ? 13.553 2.520 -17.168 1.00 89.12 280 ARG A C 1
ATOM 2187 O O . ARG A 1 280 ? 13.449 1.429 -16.617 1.00 89.12 280 ARG A O 1
ATOM 2194 N N . LEU A 1 281 ? 14.551 3.361 -16.951 1.00 89.00 281 LEU A N 1
ATOM 2195 C CA . LEU A 1 281 ? 15.579 3.164 -15.945 1.00 89.00 281 LEU A CA 1
ATOM 2196 C C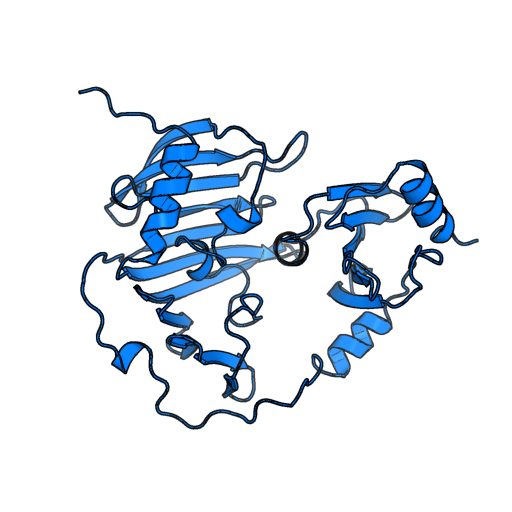 . LEU A 1 281 ? 15.255 4.044 -14.746 1.00 89.00 281 LEU A C 1
ATOM 2198 O O . LEU A 1 281 ? 15.091 5.250 -14.905 1.00 89.00 281 LEU A O 1
ATOM 2202 N N . TYR A 1 282 ? 15.184 3.439 -13.570 1.00 88.12 282 TYR A N 1
ATOM 2203 C CA . TYR A 1 282 ? 14.925 4.087 -12.296 1.00 88.12 282 TYR A CA 1
ATOM 2204 C C . TYR A 1 282 ? 16.185 4.052 -11.436 1.00 88.12 282 TYR A C 1
ATOM 2206 O O . TYR A 1 282 ? 16.807 3.001 -11.256 1.00 88.12 282 TYR A O 1
ATOM 2214 N N . THR A 1 283 ? 16.550 5.195 -10.870 1.00 84.19 283 THR A N 1
ATOM 2215 C CA . THR A 1 283 ? 17.766 5.380 -10.081 1.00 84.19 283 THR A CA 1
ATOM 2216 C C . THR A 1 283 ? 17.471 6.130 -8.781 1.00 84.19 283 THR A C 1
ATOM 2218 O O . THR A 1 283 ? 16.528 6.917 -8.670 1.00 84.19 283 THR A O 1
ATOM 2221 N N . ARG A 1 284 ? 18.274 5.861 -7.746 1.00 81.06 284 ARG A N 1
ATOM 2222 C CA . ARG A 1 284 ? 18.191 6.582 -6.463 1.00 81.06 284 ARG A CA 1
ATOM 2223 C C . ARG A 1 284 ? 18.845 7.957 -6.530 1.00 81.06 284 ARG A C 1
ATOM 2225 O O . ARG A 1 284 ? 18.381 8.882 -5.877 1.00 81.06 284 ARG A O 1
ATOM 2232 N N . THR A 1 285 ? 19.905 8.069 -7.322 1.00 82.56 285 THR A N 1
ATOM 2233 C CA . THR A 1 285 ? 20.627 9.306 -7.622 1.00 82.56 285 THR A CA 1
ATOM 2234 C C . THR A 1 285 ? 20.384 9.694 -9.078 1.00 82.56 285 THR A C 1
ATOM 2236 O O . THR A 1 285 ? 20.227 8.800 -9.916 1.00 82.56 285 THR A O 1
ATOM 2239 N N . PRO A 1 286 ? 20.335 10.992 -9.409 1.00 86.75 286 PRO A N 1
ATOM 2240 C CA . PRO A 1 286 ? 20.185 11.416 -10.794 1.00 86.75 286 PRO A CA 1
ATOM 2241 C C . PRO A 1 286 ? 21.401 10.966 -11.614 1.00 86.75 286 PRO A C 1
ATOM 2243 O O . PRO A 1 286 ? 22.519 10.933 -11.101 1.00 86.75 286 PRO A O 1
ATOM 2246 N N . LEU A 1 287 ? 21.160 10.603 -12.873 1.00 85.50 287 LEU A N 1
ATOM 2247 C CA . LEU A 1 287 ? 22.206 10.339 -13.858 1.00 85.50 287 LEU A CA 1
ATOM 2248 C C . LEU A 1 287 ? 22.314 11.535 -14.799 1.00 85.50 287 LEU A C 1
ATOM 2250 O O . LEU A 1 287 ? 21.295 12.104 -15.195 1.00 85.50 287 LEU A O 1
ATOM 2254 N N . GLU A 1 288 ? 23.538 11.877 -15.184 1.00 88.25 288 GLU A N 1
ATOM 2255 C CA . GLU A 1 288 ? 23.783 12.883 -16.216 1.00 88.25 288 GLU A CA 1
ATOM 2256 C C . GLU A 1 288 ? 23.358 12.357 -17.594 1.00 88.25 288 GLU A C 1
ATOM 2258 O O . GLU A 1 288 ? 23.414 11.154 -17.868 1.00 88.25 288 GLU A O 1
ATOM 2263 N N . GLN A 1 289 ? 22.958 13.259 -18.493 1.00 86.06 289 GLN A N 1
ATOM 2264 C CA . GLN A 1 289 ? 22.421 12.876 -19.805 1.00 86.06 289 GLN A CA 1
ATOM 2265 C C . GLN A 1 289 ? 23.413 12.040 -20.635 1.00 86.06 289 GLN A C 1
ATOM 2267 O O . GLN A 1 289 ? 23.015 11.045 -21.239 1.00 86.06 289 GLN A O 1
ATOM 2272 N N . ASP A 1 290 ? 24.704 12.383 -20.602 1.00 89.12 290 ASP A N 1
ATOM 2273 C CA . ASP A 1 290 ? 25.761 11.635 -21.298 1.00 89.12 290 ASP A CA 1
ATOM 2274 C C . ASP A 1 290 ? 25.871 10.184 -20.797 1.00 89.12 290 ASP A C 1
ATOM 2276 O O . ASP A 1 290 ? 26.167 9.256 -21.556 1.00 89.12 290 ASP A O 1
ATOM 2280 N N . GLU A 1 291 ? 25.612 9.968 -19.508 1.00 88.88 291 GLU A N 1
ATOM 2281 C CA . GLU A 1 291 ? 25.642 8.646 -18.891 1.00 88.88 291 GLU A CA 1
ATOM 2282 C C . GLU A 1 291 ? 24.413 7.825 -19.285 1.00 88.88 291 GLU A C 1
ATOM 2284 O O . GLU A 1 291 ? 24.540 6.655 -19.656 1.00 88.88 291 GLU A O 1
ATOM 2289 N N . VAL A 1 292 ? 23.237 8.459 -19.303 1.00 88.81 292 VAL A N 1
ATOM 2290 C CA . VAL A 1 292 ? 21.989 7.866 -19.804 1.00 88.81 292 VAL A CA 1
ATOM 2291 C C . VAL A 1 292 ? 22.133 7.444 -21.264 1.00 88.81 292 VAL A C 1
ATOM 2293 O O . VAL A 1 292 ? 21.758 6.325 -21.622 1.00 88.81 292 VAL A O 1
ATOM 2296 N N . ASP A 1 293 ? 22.709 8.302 -22.107 1.00 89.00 293 ASP A N 1
ATOM 2297 C CA . ASP A 1 293 ? 22.925 8.011 -23.523 1.00 89.00 293 ASP A CA 1
ATOM 2298 C C . ASP A 1 293 ? 23.883 6.831 -23.706 1.00 89.00 293 ASP A C 1
ATOM 2300 O O . ASP A 1 293 ? 23.595 5.912 -24.476 1.00 89.00 293 ASP A O 1
ATOM 2304 N N . ARG A 1 294 ? 24.967 6.782 -22.925 1.00 88.62 294 ARG A N 1
ATOM 2305 C CA . ARG A 1 294 ? 25.926 5.672 -22.949 1.00 88.62 294 ARG A CA 1
ATOM 2306 C C . ARG A 1 294 ? 25.309 4.349 -22.487 1.00 88.62 294 ARG A C 1
ATOM 2308 O O . ARG A 1 294 ? 25.577 3.311 -23.097 1.00 88.62 294 ARG A O 1
ATOM 2315 N N . ILE A 1 295 ? 24.473 4.367 -21.446 1.00 88.31 295 ILE A N 1
ATOM 2316 C CA . ILE A 1 295 ? 23.714 3.194 -20.981 1.00 88.31 295 ILE A CA 1
ATOM 2317 C C . ILE A 1 295 ? 22.755 2.728 -22.081 1.00 88.31 295 ILE A C 1
ATOM 2319 O O . ILE A 1 295 ? 22.798 1.558 -22.469 1.00 88.31 295 ILE A O 1
ATOM 2323 N N . ARG A 1 296 ? 21.947 3.637 -22.637 1.00 89.00 296 ARG A N 1
ATOM 2324 C CA . ARG A 1 296 ? 20.983 3.344 -23.707 1.00 89.00 296 ARG A CA 1
ATOM 2325 C C . ARG A 1 296 ? 21.663 2.759 -24.943 1.00 89.00 296 ARG A C 1
ATOM 2327 O O . ARG A 1 296 ? 21.227 1.733 -25.462 1.00 89.00 296 ARG A O 1
ATOM 2334 N N . ASP A 1 297 ? 22.736 3.382 -25.418 1.00 87.56 297 ASP A N 1
ATOM 2335 C CA . ASP A 1 297 ? 23.442 2.931 -26.617 1.00 87.56 297 ASP A CA 1
ATOM 2336 C C . ASP A 1 297 ? 24.151 1.593 -26.390 1.00 87.56 297 ASP A C 1
ATOM 2338 O O . ASP A 1 297 ? 24.246 0.780 -27.309 1.00 87.56 297 ASP A O 1
ATOM 2342 N N . SER A 1 298 ? 24.543 1.287 -25.148 1.00 86.69 298 SER A N 1
ATOM 2343 C CA . SER A 1 298 ? 25.067 -0.037 -24.804 1.00 86.69 298 SER A CA 1
ATOM 2344 C C . SER A 1 298 ? 24.034 -1.157 -24.982 1.00 86.69 298 SER A C 1
ATOM 2346 O O . SER A 1 298 ? 24.424 -2.301 -25.219 1.00 86.69 298 SER A O 1
ATOM 2348 N N . MET A 1 299 ? 22.735 -0.851 -24.904 1.00 82.88 299 MET A N 1
ATOM 2349 C CA . MET A 1 299 ? 21.648 -1.832 -25.016 1.00 82.88 299 MET A CA 1
ATOM 2350 C C . MET A 1 299 ? 21.241 -2.116 -26.459 1.00 82.88 299 MET A C 1
ATOM 2352 O O . MET A 1 299 ? 20.770 -3.213 -26.760 1.00 82.88 299 MET A O 1
ATOM 2356 N N . ARG A 1 300 ? 21.456 -1.161 -27.368 1.00 73.81 300 ARG A N 1
ATOM 2357 C CA . ARG A 1 300 ? 21.194 -1.333 -28.799 1.00 73.81 300 ARG A CA 1
ATOM 2358 C C . ARG A 1 300 ? 22.144 -2.406 -29.351 1.00 73.81 300 ARG A C 1
ATOM 2360 O O . ARG A 1 300 ? 23.365 -2.254 -29.298 1.00 73.81 300 ARG A O 1
ATOM 2367 N N . HIS A 1 301 ? 21.595 -3.521 -29.826 1.00 57.75 301 HIS A N 1
ATOM 2368 C CA . HIS A 1 301 ? 22.346 -4.561 -30.533 1.00 57.75 301 HIS A CA 1
ATOM 2369 C C . HIS A 1 301 ? 22.005 -4.515 -32.025 1.00 57.75 301 HIS A C 1
ATOM 2371 O O . HIS A 1 301 ? 20.896 -4.134 -32.397 1.00 57.75 301 HIS A O 1
ATOM 2377 N N . HIS A 1 302 ? 22.989 -4.878 -32.848 1.00 40.00 302 HIS A N 1
ATOM 2378 C CA . HIS A 1 302 ? 22.754 -5.402 -34.191 1.00 40.00 302 HIS A CA 1
ATOM 2379 C C . HIS A 1 302 ? 21.838 -6.626 -34.145 1.00 40.00 302 HIS A C 1
ATOM 2381 O O . HIS A 1 302 ? 21.978 -7.404 -33.172 1.00 40.00 302 HIS A O 1
#

pLDDT: mean 80.14, std 15.13, range [35.47, 98.19]

Sequence (302 aa):
MAPHEPIWQELQDLHGASSELYVSGVMDHQYIRHDRSLDEGTWTFQHGPDSRWRIERSGLVQYLRHGAAALARFDDGMRSVAPEQTRLVALLPISPLRFLGGPTSILFDLNTDAEPTILGTTTIAGRRAWQVRLTAGAGADPTELDFDQETGMLLGLRGLGGKLAATMKDLRVGEQILDDAFTWGLPTAPSPLIERRSATEIQQLREIPVAVPRYWPTGIGHMPQAGDPDTGELILSLEVDGAPILARWPLNTHLTLLDQLLVAGHRHHVGWSDATWHWRLYTRTPLEQDEVDRIRDSMRHH

Nearest PDB structures (foldseek):
  3buu-assembly2_B  TM=4.743E-01  e=6.405E-07  Nitrosomonas europaea ATCC 19718
  8v1k-assembly2_B  TM=5.290E-01  e=2.915E-05  Francisella tularensis subsp. tularensis SCHU S4
  3bk5-assembly1_A  TM=4.143E-01  e=1.344E-05  Vibrio parahaemolyticus RIMD 2210633
  9azz-assembly3_C  TM=4.119E-01  e=3.845E-05  Ehrlichia ruminantium str. Gardel
  3jc8-assembly1_Qa  TM=1.815E-01  e=1.199E+00  Myxococcus xanthus DK 1622

Foldseek 3Di:
DPDDDDFPVVLQVLLQQQLAKWKWFKKWKWFQDPVRDIDIFMKTKTHHHQGFIFIDGPPHTQWFDDHQWIWGADPVGIATDGPLCLQDPSCPDHHLLQFGHDCSHVCLLLVAPFTKDFPAWDAAQNFIWTWIWGDRDPPQFIKIWTAGPPRSTTQWIAGRVNTMIMGTHPMDIRPDDDPVSRDDPDDHDYDPPDDDDDPVVQVLLVPLDDLFFPDDPFDFDKGWDDADSVFSWTWIQTPGPQRKIKTKGFPPDDDGSSVSVVLRQQPDKDWDDDPTIIMMITGNDDDDPVNVVNRVVSSDDD

Mean predicted aligned error: 12.62 Å